Protein 3PF6 (pdb70)

Organism: NCBI:txid655097

B-factor: mean 17.55, std 9.15, range [5.85, 51.16]

Nearest PDB structures (foldseek):
  3pf6-assembly1_D  TM=1.020E+00  e=3.284E-07  Pseudomonas phage LUZ7
  3pf6-assembly2_B  TM=9.867E-01  e=2.188E-06  Pseudomonas phage LUZ7
  3pf6-assembly2_B  TM=1.019E+00  e=8.647E-08  Pseudomonas phage LUZ7
  3pf6-assembly1_D  TM=9.612E-01  e=2.239E-07  Pseudomonas phage LUZ7
  5xxu-assembly1_J  TM=3.713E-01  e=6.133E+00  Toxoplasma gondii

InterPro domains:
  IPR049263 Domain of unknown function DUF6833 [PF20749] (1-57)

Solvent-accessible surface area: 11783 Å² total

Secondary structure (DSSP, 8-state):
--------SS--TTS---SSHHHHHHHHHHHS-SS-TTT-----HHHHHHH-----/-----PPPSS--TTS---SSHHHHHHHHHHHS-SS-TTT-----HHHHHHH----/-------SS--TTS---SSHHHHHHHHHHH---S-TTT-----HHHHHHH---/---PPPSS--TTS---SSHHHHHHHHHHH---S-TTT-----HHHHHHH---

CATH classification: 6.10.250.2290

Structure (mmCIF, N/CA/C/O backbone):
data_3PF6
#
_entry.id   3PF6
#
_cell.length_a   31.886
_cell.length_b   40.822
_cell.length_c   46.268
_cell.angle_alpha   70.140
_cell.angle_beta   84.610
_cell.angle_gamma   83.860
#
_symmetry.space_group_name_H-M   'P 1'
#
loop_
_entity.id
_entity.type
_entity.pdbx_description
1 polymer 'hypothetical protein PP-LUZ7_gp033'
2 non-polymer 'CHLORIDE ION'
3 water water
#
loop_
_atom_site.group_PDB
_atom_site.id
_atom_site.type_symbol
_atom_site.label_atom_id
_atom_site.label_alt_id
_atom_site.label_comp_id
_atom_site.label_asym_id
_atom_site.label_entity_id
_atom_site.label_seq_id
_atom_site.pdbx_PDB_ins_code
_atom_site.Cartn_x
_atom_site.Cartn_y
_atom_site.Cartn_z
_atom_site.occupancy
_atom_site.B_iso_or_equiv
_atom_site.auth_seq_id
_atom_site.auth_comp_id
_atom_site.auth_asym_id
_atom_site.auth_atom_id
_atom_site.pdbx_PDB_model_num
ATOM 1 N N . GLY A 1 1 ? 0.082 44.813 15.451 1.00 18.17 0 GLY A N 1
ATOM 2 C CA . GLY A 1 1 ? 0.106 44.075 16.737 1.00 16.21 0 GLY A CA 1
ATOM 3 C C . GLY A 1 1 ? -0.804 42.875 16.686 1.00 15.35 0 GLY A C 1
ATOM 4 O O . GLY A 1 1 ? -1.822 42.902 16.003 1.00 15.79 0 GLY A O 1
ATOM 13 N N . SER A 1 3 ? -3.152 40.870 18.913 1.00 12.49 2 SER A N 1
ATOM 14 C CA . SER A 1 3 ? -3.799 41.148 20.201 1.00 12.52 2 SER A CA 1
ATOM 15 C C . SER A 1 3 ? -4.071 39.912 21.039 1.00 12.48 2 SER A C 1
ATOM 16 O O . SER A 1 3 ? -4.486 40.030 22.197 1.00 13.69 2 SER A O 1
ATOM 19 N N . GLN A 1 4 ? -3.871 38.722 20.478 1.00 10.47 3 GLN A N 1
ATOM 20 C CA . GLN A 1 4 ? -3.963 37.516 21.258 1.00 10.14 3 GLN A CA 1
ATOM 21 C C . GLN A 1 4 ? -2.815 37.400 22.257 1.00 10.77 3 GLN A C 1
ATOM 22 O O . GLN A 1 4 ? -2.875 36.508 23.113 1.00 12.05 3 GLN A O 1
ATOM 28 N N . PHE A 1 5 ? -1.762 38.236 22.101 1.00 11.09 4 PHE A N 1
ATOM 29 C CA . PHE A 1 5 ? -0.612 38.260 23.020 1.00 10.80 4 PHE A CA 1
ATOM 30 C C . PHE A 1 5 ? -0.724 39.512 23.855 1.00 11.53 4 PHE A C 1
ATOM 31 O O . PHE A 1 5 ? -0.763 40.626 23.338 1.00 13.27 4 PHE A O 1
ATOM 39 N N . GLN A 1 6 ? -0.809 39.300 25.153 1.00 12.02 5 GLN A N 1
ATOM 40 C CA . GLN A 1 6 ? -0.812 40.398 26.096 1.00 13.68 5 GLN A CA 1
ATOM 41 C C . GLN A 1 6 ? 0.444 40.315 26.936 1.00 12.34 5 GLN A C 1
ATOM 42 O O . GLN A 1 6 ? 1.171 39.316 26.904 1.00 14.19 5 GLN A O 1
ATOM 48 N N . GLU A 1 7 ? 0.772 41.397 27.636 1.00 12.62 6 GLU A N 1
ATOM 49 C CA . GLU A 1 7 ? 1.937 41.350 28.499 1.00 12.52 6 GLU A CA 1
ATOM 50 C C . GLU A 1 7 ? 1.732 40.251 29.563 1.00 12.57 6 GLU A C 1
ATOM 51 O O . GLU A 1 7 ? 0.656 40.143 30.209 1.00 14.79 6 GLU A O 1
ATOM 57 N N . VAL A 1 8 ? 2.767 39.441 29.729 1.00 12.52 7 VAL A N 1
ATOM 58 C CA . VAL A 1 8 ? 2.780 38.380 30.702 1.00 13.11 7 VAL A CA 1
ATOM 59 C C . VAL A 1 8 ? 3.731 38.822 31.813 1.00 12.60 7 VAL A C 1
ATOM 60 O O . VAL A 1 8 ? 4.915 39.037 31.573 1.00 13.72 7 VAL A O 1
ATOM 64 N N A ARG A 1 9 ? 3.209 38.936 33.025 0.70 12.79 8 ARG A N 1
ATOM 65 N N B ARG A 1 9 ? 3.190 38.973 33.023 0.30 12.94 8 ARG A N 1
ATOM 66 C CA A ARG A 1 9 ? 4.019 39.321 34.171 0.70 13.09 8 ARG A CA 1
ATOM 67 C CA B ARG A 1 9 ? 3.981 39.317 34.206 0.30 13.00 8 ARG A CA 1
ATOM 68 C C A ARG A 1 9 ? 4.889 38.152 34.614 0.70 13.05 8 ARG A C 1
ATOM 69 C C B ARG A 1 9 ? 4.890 38.154 34.593 0.30 12.96 8 ARG A C 1
ATOM 70 O O A ARG A 1 9 ? 4.564 36.975 34.359 0.70 11.12 8 ARG A O 1
ATOM 71 O O B ARG A 1 9 ? 4.579 36.993 34.300 0.30 11.85 8 ARG A O 1
ATOM 86 N N . PRO A 1 10 ? 6.007 38.447 35.273 1.00 13.02 9 PRO A N 1
ATOM 87 C CA . PRO A 1 10 ? 6.956 37.427 35.676 1.00 13.28 9 PRO A CA 1
ATOM 88 C C . PRO A 1 10 ? 6.508 36.630 36.937 1.00 13.48 9 PRO A C 1
ATOM 89 O O . PRO A 1 10 ? 7.204 36.599 37.966 1.00 15.00 9 PRO A O 1
ATOM 93 N N . VAL A 1 11 ? 5.342 36.009 36.803 1.00 11.96 10 VAL A N 1
ATOM 94 C CA . VAL A 1 11 ? 4.722 35.158 37.783 1.00 13.37 10 VAL A CA 1
ATOM 95 C C . VAL A 1 11 ? 4.176 33.931 37.064 1.00 11.21 10 VAL A C 1
ATOM 96 O O . VAL A 1 11 ? 3.976 33.928 35.856 1.00 11.06 10 VAL A O 1
ATOM 100 N N . ALA A 1 12 ? 3.945 32.883 37.839 1.00 11.94 11 ALA A N 1
ATOM 101 C CA . ALA A 1 12 ? 3.364 31.663 37.300 1.00 11.41 11 ALA A CA 1
ATOM 102 C C . ALA A 1 12 ? 2.023 31.912 36.621 1.00 11.80 11 ALA A C 1
ATOM 103 O O . ALA A 1 12 ? 1.182 32.698 37.116 1.00 13.51 11 ALA A O 1
ATOM 105 N N . GLN A 1 13 ? 1.830 31.220 35.505 1.00 10.58 12 GLN A N 1
ATOM 106 C CA . GLN A 1 13 ? 0.653 31.363 34.670 1.00 10.90 12 GLN A CA 1
ATOM 107 C C . GLN A 1 13 ? -0.140 30.081 34.721 1.00 10.62 12 GLN A C 1
ATOM 108 O O . GLN A 1 13 ? 0.336 29.041 34.307 1.00 11.76 12 GLN A O 1
ATOM 114 N N . ALA A 1 14 ? -1.374 30.164 35.204 1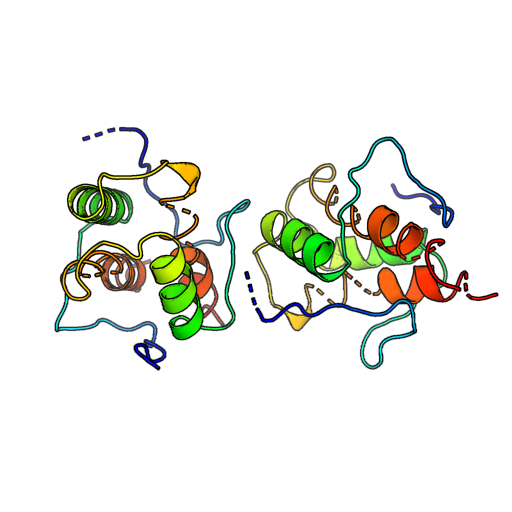.00 12.11 13 ALA A N 1
ATOM 115 C CA . ALA A 1 14 ? -2.216 28.991 35.267 1.00 13.05 13 ALA A CA 1
ATOM 116 C C . ALA A 1 14 ? -2.561 28.447 33.894 1.00 12.82 13 ALA A C 1
ATOM 117 O O . ALA A 1 14 ? -2.666 29.188 32.906 1.00 13.67 13 ALA A O 1
ATOM 119 N N . LEU A 1 15 ? -2.803 27.141 33.862 1.00 12.19 14 LEU A N 1
ATOM 120 C CA . LEU A 1 15 ? -3.225 26.384 32.686 1.00 12.74 14 LEU A CA 1
ATOM 121 C C . LEU A 1 15 ? -2.111 26.089 31.680 1.00 11.77 14 LEU A C 1
ATOM 122 O O . LEU A 1 15 ? -2.366 25.559 30.594 1.00 13.23 14 LEU A O 1
ATOM 127 N N . TYR A 1 16 ? -0.873 26.378 32.079 1.00 10.17 15 TYR A N 1
ATOM 128 C CA . TYR A 1 16 ? 0.303 26.088 31.284 1.00 9.20 15 TYR A CA 1
ATOM 129 C C . TYR A 1 16 ? 1.278 25.289 32.143 1.00 8.69 15 TYR A C 1
ATOM 130 O O . TYR A 1 16 ? 1.328 25.479 33.353 1.00 9.25 15 TYR A O 1
ATOM 139 N N . PRO A 1 17 ? 2.082 24.440 31.498 1.00 8.86 16 PRO A N 1
ATOM 140 C CA . PRO A 1 17 ? 2.982 23.568 32.255 1.00 9.45 16 PRO A CA 1
ATOM 141 C C . PRO A 1 17 ? 4.128 24.275 32.892 1.00 9.04 16 PRO A C 1
ATOM 142 O O . PRO A 1 17 ? 4.432 25.414 32.579 1.00 8.98 16 PRO A O 1
ATOM 146 N N A THR A 1 18 ? 4.758 23.574 33.826 0.60 9.27 17 THR A N 1
ATOM 147 N N B THR A 1 18 ? 4.753 23.586 33.830 0.40 8.63 17 THR A N 1
ATOM 148 C CA A THR A 1 18 ? 5.985 24.006 34.508 0.60 10.24 17 THR A CA 1
ATOM 149 C CA B THR A 1 18 ? 6.005 24.023 34.410 0.40 8.46 17 THR A CA 1
ATOM 150 C C A THR A 1 18 ? 6.912 22.779 34.526 0.60 9.66 17 THR A C 1
ATOM 151 C C B THR A 1 18 ? 6.894 22.784 34.462 0.40 8.92 17 THR A C 1
ATOM 152 O O A THR A 1 18 ? 6.481 21.691 34.859 0.60 10.11 17 THR A O 1
ATOM 153 O O B THR A 1 18 ? 6.429 21.697 34.769 0.40 9.19 17 THR A O 1
ATOM 160 N N . HIS A 1 19 ? 8.162 22.959 34.120 1.00 8.94 18 HIS A N 1
ATOM 161 C CA . HIS A 1 19 ? 9.087 21.842 33.927 1.00 10.06 18 HIS A CA 1
ATOM 162 C C . HIS A 1 19 ? 10.195 21.852 34.953 1.00 11.28 18 HIS A C 1
ATOM 163 O O . HIS A 1 19 ? 10.396 22.854 35.634 1.00 11.56 18 HIS A O 1
ATOM 170 N N . PRO A 1 20 ? 10.915 20.739 35.069 1.00 11.99 19 PRO A N 1
ATOM 171 C CA . PRO A 1 20 ? 11.955 20.639 36.067 1.00 12.57 19 PRO A CA 1
ATOM 172 C C . PRO A 1 20 ? 13.147 21.585 35.814 1.00 13.05 19 PRO A C 1
ATOM 173 O O . PRO A 1 20 ? 13.873 21.951 36.750 1.00 14.13 19 PRO A O 1
ATOM 177 N N . SER A 1 21 ? 13.349 21.956 34.565 1.00 11.96 20 SER A N 1
ATOM 178 C CA . SER A 1 21 ? 14.513 22.768 34.179 1.00 12.83 20 SER A CA 1
ATOM 179 C C . SER A 1 21 ? 14.238 23.454 32.889 1.00 11.94 20 SER A C 1
ATOM 180 O O . SER A 1 21 ? 13.365 23.046 32.113 1.00 10.87 20 SER A O 1
ATOM 183 N N . THR A 1 22 ? 15.035 24.482 32.605 1.00 12.95 21 THR A N 1
ATOM 184 C CA . THR A 1 22 ? 14.895 25.138 31.319 1.00 12.01 21 THR A CA 1
ATOM 185 C C . THR A 1 22 ? 15.278 24.171 30.191 1.00 11.84 21 THR A C 1
ATOM 186 O O . THR A 1 22 ? 14.729 24.242 29.085 1.00 11.82 21 THR A O 1
ATOM 190 N N . LYS A 1 23 ? 16.191 23.249 30.467 1.00 13.36 22 LYS A N 1
ATOM 191 C CA . LYS A 1 23 ? 16.464 22.175 29.521 1.00 13.22 22 LYS A CA 1
ATOM 192 C C . LYS A 1 23 ? 15.222 21.413 29.101 1.00 12.25 22 LYS A C 1
ATOM 193 O O . LYS A 1 23 ? 14.928 21.247 27.910 1.00 12.70 22 LYS A O 1
ATOM 199 N N . ASP A 1 24 ? 14.482 20.936 30.097 1.00 12.46 23 ASP A N 1
ATOM 200 C CA . ASP A 1 24 ? 13.247 20.184 29.884 1.00 12.56 23 ASP A CA 1
ATOM 201 C C . ASP A 1 24 ? 12.202 21.025 29.152 1.00 10.00 23 ASP A C 1
ATOM 202 O O . ASP A 1 24 ? 11.470 20.526 28.300 1.00 11.17 23 ASP A O 1
ATOM 207 N N . ALA A 1 25 ? 12.108 22.315 29.516 1.00 9.74 24 ALA A N 1
ATOM 208 C CA . ALA A 1 25 ? 11.129 23.212 28.892 1.00 9.27 24 ALA A CA 1
ATOM 209 C C . ALA A 1 25 ? 11.432 23.372 27.403 1.00 9.19 24 ALA A C 1
ATOM 210 O O . ALA A 1 25 ? 10.534 23.444 26.562 1.00 10.97 24 ALA A O 1
ATOM 212 N N . LEU A 1 26 ? 12.723 23.435 27.058 1.00 9.12 25 LEU A N 1
ATOM 213 C CA . LEU A 1 26 ? 13.109 23.490 25.656 1.00 8.97 25 LEU A CA 1
ATOM 214 C C . LEU A 1 26 ? 12.780 22.198 24.920 1.00 10.09 25 LEU A C 1
ATOM 215 O O . LEU A 1 26 ? 12.200 22.223 23.834 1.00 10.78 25 LEU A O 1
ATOM 220 N N . GLU A 1 27 ? 13.095 21.073 25.543 1.00 10.95 26 GLU A N 1
ATOM 221 C CA . GLU A 1 27 ? 12.729 19.757 24.985 1.00 12.37 26 GLU A CA 1
ATOM 222 C C . GLU A 1 27 ? 11.225 19.661 24.671 1.00 12.42 26 GLU A C 1
ATOM 223 O O . GLU A 1 27 ? 10.814 19.221 23.600 1.00 13.30 26 GLU A O 1
ATOM 229 N N . GLU A 1 28 ? 10.399 20.086 25.613 1.00 11.29 27 GLU A N 1
ATOM 230 C CA . GLU A 1 28 ? 8.955 19.980 25.456 1.00 12.55 27 GLU A CA 1
ATOM 231 C C . GLU A 1 28 ? 8.429 20.972 24.435 1.00 12.10 27 GLU A C 1
ATOM 232 O O . GLU A 1 28 ? 7.541 20.653 23.660 1.00 12.56 27 GLU A O 1
ATOM 238 N N . ALA A 1 29 ? 8.978 22.174 24.398 1.00 10.65 28 ALA A N 1
ATOM 239 C CA . ALA A 1 29 ? 8.618 23.109 23.365 1.00 10.70 28 ALA A CA 1
ATOM 240 C C . ALA A 1 29 ? 8.995 22.578 21.979 1.00 11.28 28 ALA A C 1
ATOM 241 O O . ALA A 1 29 ? 8.238 22.771 21.011 1.00 11.92 28 ALA A O 1
ATOM 243 N N . ARG A 1 30 ? 10.121 21.887 21.875 1.00 12.01 29 ARG A N 1
ATOM 244 C CA . ARG A 1 30 ? 10.560 21.355 20.579 1.00 13.76 29 ARG A CA 1
ATOM 245 C C . ARG A 1 30 ? 9.640 20.242 20.083 1.00 15.58 29 ARG A C 1
ATOM 246 O O . ARG A 1 30 ? 9.468 20.061 18.874 1.00 17.06 29 ARG A O 1
ATOM 254 N N . LEU A 1 31 ? 9.043 19.479 21.002 1.00 15.51 30 LEU A N 1
ATOM 255 C CA . LEU A 1 31 ? 8.041 18.493 20.634 1.00 16.26 30 LEU A CA 1
ATOM 256 C C . LEU A 1 31 ? 6.775 19.118 20.053 1.00 15.89 30 LEU A C 1
ATOM 257 O O . LEU A 1 31 ? 6.118 18.534 19.158 1.00 16.85 30 LEU A O 1
ATOM 262 N N . LEU A 1 32 ? 6.433 20.295 20.544 1.00 14.48 31 LEU A N 1
ATOM 263 C CA . LEU A 1 32 ? 5.260 21.005 20.068 1.00 15.00 31 LEU A CA 1
ATOM 264 C C . LEU A 1 32 ? 5.560 21.724 18.742 1.00 15.55 31 LEU A C 1
ATOM 265 O O . LEU A 1 32 ? 4.639 21.882 17.934 1.00 17.23 31 LEU A O 1
ATOM 270 N N . PHE A 1 33 ? 6.828 22.120 18.538 1.00 15.62 32 PHE A N 1
ATOM 271 C CA . PHE A 1 33 ? 7.296 22.842 17.331 1.00 17.14 32 PHE A CA 1
ATOM 272 C C . PHE A 1 33 ? 8.531 22.158 16.735 1.00 18.37 32 PHE A C 1
ATOM 273 O O . PHE A 1 33 ? 9.664 22.658 16.779 1.00 18.55 32 PHE A O 1
ATOM 281 N N . PRO A 1 34 ? 8.305 20.955 16.182 1.00 19.71 33 PRO A N 1
ATOM 282 C CA . PRO A 1 34 ? 9.418 20.114 15.754 1.00 21.38 33 PRO A CA 1
ATOM 283 C C . PRO A 1 34 ? 9.952 20.467 14.378 1.00 23.13 33 PRO A C 1
ATOM 284 O O . PRO A 1 34 ? 11.085 20.110 14.056 1.00 24.95 33 PRO A O 1
ATOM 288 N N . GLY A 1 35 ? 9.122 21.116 13.572 1.00 23.84 34 GLY A N 1
ATOM 289 C CA . GLY A 1 35 ? 9.474 21.424 12.197 1.00 25.92 34 GLY A CA 1
ATOM 290 C C . GLY A 1 35 ? 10.152 22.777 12.239 1.00 25.80 34 GLY A C 1
ATOM 291 O O . GLY A 1 35 ? 10.181 23.435 13.269 1.00 27.02 34 GLY A O 1
ATOM 292 N N . GLY A 1 36 ? 10.690 23.229 11.129 1.00 27.52 35 GLY A N 1
ATOM 293 C CA . GLY A 1 36 ? 11.397 24.498 11.222 1.00 25.87 35 GLY A CA 1
ATOM 294 C C . GLY A 1 36 ? 12.681 24.289 12.030 1.00 24.28 35 GLY A C 1
ATOM 295 O O . GLY A 1 36 ? 12.884 23.268 12.734 1.00 24.39 35 GLY A O 1
ATOM 296 N N . THR A 1 37 ? 13.554 25.277 11.932 1.00 20.34 36 THR A N 1
ATOM 297 C CA . THR A 1 37 ? 14.944 25.040 12.183 1.00 18.21 36 THR A CA 1
ATOM 298 C C . THR A 1 37 ? 15.305 25.211 13.641 1.00 17.01 36 THR A C 1
ATOM 299 O O . THR A 1 37 ? 14.630 25.912 14.390 1.00 15.93 36 THR A O 1
ATOM 303 N N . HIS A 1 38 ? 16.400 24.573 14.037 1.00 16.84 37 HIS A N 1
ATOM 304 C CA . HIS A 1 38 ? 16.939 24.743 15.377 1.00 16.47 37 HIS A CA 1
ATOM 305 C C . HIS A 1 38 ? 17.277 26.215 15.636 1.00 15.45 37 HIS A C 1
ATOM 306 O O . HIS A 1 38 ? 17.023 26.733 16.731 1.00 14.18 37 HIS A O 1
ATOM 313 N N . HIS A 1 39 ? 17.858 26.884 14.635 1.00 15.17 38 HIS A N 1
ATOM 314 C CA . HIS A 1 39 ? 18.169 28.298 14.756 1.00 14.88 38 HIS A CA 1
ATOM 315 C C . HIS A 1 39 ? 16.930 29.141 15.096 1.00 13.25 38 HIS A C 1
ATOM 316 O O . HIS A 1 39 ? 16.958 29.987 16.045 1.00 13.22 38 HIS A O 1
ATOM 323 N N . ASP A 1 40 ? 15.874 28.969 14.307 1.00 13.46 39 ASP A N 1
ATOM 324 C CA . ASP A 1 40 ? 14.668 29.767 14.525 1.00 12.47 39 ASP A CA 1
ATOM 325 C C . ASP A 1 40 ? 14.065 29.426 15.886 1.00 10.96 39 ASP A C 1
ATOM 326 O O . ASP A 1 40 ? 13.548 30.291 16.574 1.00 10.13 39 ASP A O 1
ATOM 331 N N . PHE A 1 41 ? 14.101 28.140 16.257 1.00 11.65 40 PHE A N 1
ATOM 332 C CA . PHE A 1 41 ? 13.565 27.694 17.540 1.00 10.50 40 PHE A CA 1
ATOM 333 C C . PHE A 1 41 ? 14.286 28.401 18.690 1.00 10.92 40 PHE A C 1
ATOM 334 O O . PHE A 1 41 ? 13.657 28.952 19.594 1.00 10.58 40 PHE A O 1
ATOM 350 N N . ARG A 1 43 ? 16.039 31.125 18.529 1.00 9.55 42 ARG A N 1
ATOM 351 C CA . ARG A 1 43 ? 15.834 32.566 18.460 1.00 9.54 42 ARG A CA 1
ATOM 352 C C . ARG A 1 43 ? 14.519 32.942 19.158 1.00 8.83 42 ARG A C 1
ATOM 353 O O . ARG A 1 43 ? 14.469 33.916 19.914 1.00 9.07 42 ARG A O 1
ATOM 361 N N . ALA A 1 44 ? 13.490 32.125 18.925 1.00 8.91 43 ALA A N 1
ATOM 362 C CA . ALA A 1 44 ? 12.166 32.352 19.505 1.00 8.07 43 ALA A CA 1
ATOM 363 C C . ALA A 1 44 ? 12.204 32.145 21.019 1.00 8.94 43 ALA A C 1
ATOM 364 O O . ALA A 1 44 ? 11.788 33.010 21.806 1.00 8.64 43 ALA A O 1
ATOM 366 N N . LEU A 1 45 ? 12.726 31.006 21.431 1.00 8.89 44 LEU A N 1
ATOM 367 C CA . LEU A 1 45 ? 12.735 30.672 22.858 1.00 8.72 44 LEU A CA 1
ATOM 368 C C . LEU A 1 45 ? 13.728 31.488 23.684 1.00 8.83 44 LEU A C 1
ATOM 369 O O . LEU A 1 45 ? 13.391 31.953 24.773 1.00 8.44 44 LEU A O 1
ATOM 382 N N . GLY A 1 47 ? 14.983 34.451 22.795 1.00 8.13 46 GLY A N 1
ATOM 383 C CA . GLY A 1 47 ? 14.475 35.789 22.798 1.00 9.03 46 GLY A CA 1
ATOM 384 C C . GLY A 1 47 ? 13.489 35.978 23.955 1.00 8.24 46 GLY A C 1
ATOM 385 O O . GLY A 1 47 ? 13.513 37.004 24.635 1.00 9.03 46 GLY A O 1
ATOM 386 N N . TYR A 1 48 ? 12.651 34.974 24.203 1.00 7.70 47 TYR A N 1
ATOM 387 C CA . TYR A 1 48 ? 11.708 35.047 25.322 1.00 7.14 47 TYR A CA 1
ATOM 388 C C . TYR A 1 48 ? 12.482 34.999 26.646 1.00 6.53 47 TYR A C 1
ATOM 389 O O . TYR A 1 48 ? 12.249 35.818 27.533 1.00 6.65 47 TYR A O 1
ATOM 398 N N . HIS A 1 49 ? 13.402 34.062 26.763 1.00 6.76 48 HIS A N 1
ATOM 399 C CA . HIS A 1 49 ? 14.269 33.952 27.941 1.00 7.26 48 HIS A CA 1
ATOM 400 C C . HIS A 1 49 ? 14.897 35.286 28.311 1.00 7.36 48 HIS A C 1
ATOM 401 O O . HIS A 1 49 ? 14.790 35.763 29.450 1.00 8.12 48 HIS A O 1
ATOM 408 N N . ASN A 1 50 ? 15.623 35.869 27.356 1.00 6.70 49 ASN A N 1
ATOM 409 C CA . ASN A 1 50 ? 16.320 37.111 27.593 1.00 7.14 49 ASN A CA 1
ATOM 410 C C . ASN A 1 50 ? 15.363 38.211 28.051 1.00 7.59 49 ASN A C 1
ATOM 411 O O . ASN A 1 50 ? 15.701 39.005 28.902 1.00 8.91 49 ASN A O 1
ATOM 416 N N . THR A 1 51 ? 14.213 38.296 27.391 1.00 7.94 50 THR A N 1
ATOM 417 C CA . THR A 1 51 ? 13.220 39.319 27.697 1.00 8.52 50 THR A CA 1
ATOM 418 C C . THR A 1 51 ? 12.702 39.164 29.124 1.00 8.77 50 THR A C 1
ATOM 419 O O . THR A 1 51 ? 12.611 40.134 29.868 1.00 9.36 50 THR A O 1
ATOM 423 N N . LEU A 1 52 ? 12.366 37.943 29.500 1.00 9.10 51 LEU A N 1
ATOM 424 C CA . LEU A 1 52 ? 11.828 37.655 30.832 1.00 9.73 51 LEU A CA 1
ATOM 425 C C . LEU A 1 52 ? 12.889 37.916 31.895 1.00 9.78 51 LEU A C 1
ATOM 426 O O . LEU A 1 52 ? 12.599 38.462 32.954 1.00 10.94 51 LEU A O 1
ATOM 431 N N . VAL A 1 53 ? 14.154 37.560 31.618 1.00 9.16 52 VAL A N 1
ATOM 432 C CA . VAL A 1 53 ? 15.203 37.830 32.597 1.00 10.09 52 VAL A CA 1
ATOM 433 C C . VAL A 1 53 ? 15.305 39.339 32.815 1.00 11.41 52 VAL A C 1
ATOM 434 O O . VAL A 1 53 ? 15.449 39.771 33.944 1.00 11.98 52 VAL A O 1
ATOM 438 N N . LYS A 1 54 ? 15.245 40.122 31.742 1.00 11.50 53 LYS A N 1
ATOM 439 C CA . LYS A 1 54 ? 15.361 41.587 31.844 1.00 15.04 53 LYS A CA 1
ATOM 440 C C . LYS A 1 54 ? 14.176 42.153 32.622 1.00 14.38 53 LYS A C 1
ATOM 441 O O . LYS A 1 54 ? 14.356 42.980 33.497 1.00 15.69 53 LYS A O 1
ATOM 447 N N . VAL A 1 55 ? 12.964 41.704 32.301 1.00 13.99 54 VAL A N 1
ATOM 448 C CA . VAL A 1 55 ? 11.760 42.146 33.029 1.00 15.30 54 VAL A CA 1
ATOM 449 C C . VAL A 1 55 ? 11.869 41.854 34.523 1.00 17.41 54 VAL A C 1
ATOM 450 O O . VAL A 1 55 ? 11.575 42.713 35.3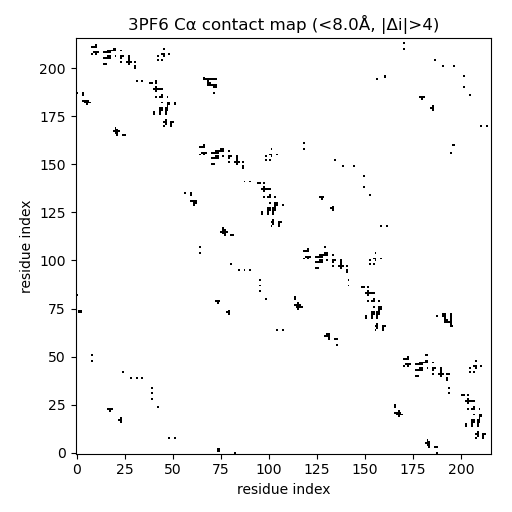65 1.00 17.87 54 VAL A O 1
ATOM 470 N N . GLU A 1 57 ? 14.603 41.303 36.331 1.00 20.90 56 GLU A N 1
ATOM 471 C CA . GLU A 1 57 ? 15.711 42.067 36.910 1.00 23.24 56 GLU A CA 1
ATOM 472 C C . GLU A 1 57 ? 15.358 43.523 37.135 1.00 24.32 56 GLU A C 1
ATOM 473 O O . GLU A 1 57 ? 15.812 44.113 38.125 1.00 26.01 56 GLU A O 1
ATOM 479 N N . GLU A 1 58 ? 14.572 44.101 36.231 1.00 23.66 57 GLU A N 1
ATOM 480 C CA . GLU A 1 58 ? 14.262 45.536 36.268 1.00 25.66 57 GLU A CA 1
ATOM 481 C C . GLU A 1 58 ? 13.211 45.862 37.332 1.00 27.21 57 GLU A C 1
ATOM 482 O O . GLU A 1 58 ? 13.176 46.986 37.842 1.00 29.18 57 GLU A O 1
ATOM 484 N N . GLN A 1 59 ? 12.421 44.882 37.738 1.00 27.04 58 GLN A N 1
ATOM 485 C CA . GLN A 1 59 ? 11.413 45.097 38.781 1.00 29.77 58 GLN A CA 1
ATOM 486 C C . GLN A 1 59 ? 12.007 45.418 40.123 1.00 31.48 58 GLN A C 1
ATOM 487 O O . GLN A 1 59 ? 13.178 45.167 40.349 1.00 31.34 58 GLN A O 1
ATOM 493 N N . CYS A 1 60 ? 11.165 45.907 41.037 1.00 34.25 59 CYS A N 1
ATOM 494 C CA . CYS A 1 60 ? 11.507 45.928 42.468 1.00 36.65 59 CYS A CA 1
ATOM 495 C C . CYS A 1 60 ? 10.337 45.492 43.389 1.00 36.48 59 CYS A C 1
ATOM 496 O O . CYS A 1 60 ? 9.169 45.402 42.984 1.00 33.25 59 CYS A O 1
ATOM 499 N N . GLY B 1 1 ? 4.570 42.240 -15.049 1.00 19.36 0 GLY B N 1
ATOM 500 C CA . GLY B 1 1 ? 4.684 41.347 -13.851 1.00 17.15 0 GLY B CA 1
ATOM 501 C C . GLY B 1 1 ? 5.598 42.031 -12.842 1.00 15.72 0 GLY B C 1
ATOM 502 O O . GLY B 1 1 ? 6.596 42.642 -13.238 1.00 17.02 0 GLY B O 1
ATOM 511 N N . SER B 1 3 ? 8.068 41.211 -10.001 1.00 11.42 2 SER B N 1
ATOM 512 C CA . SER B 1 3 ? 8.760 39.965 -9.615 1.00 12.33 2 SER B CA 1
ATOM 513 C C . SER B 1 3 ? 9.036 39.843 -8.137 1.00 12.08 2 SER B C 1
ATOM 514 O O . SER B 1 3 ? 9.425 38.765 -7.664 1.00 13.25 2 SER B O 1
ATOM 517 N N . GLN B 1 4 ? 8.815 40.907 -7.376 1.00 10.68 3 GLN B N 1
ATOM 518 C CA . GLN B 1 4 ? 8.909 40.809 -5.930 1.00 10.40 3 GLN B CA 1
ATOM 519 C C . GLN B 1 4 ? 7.742 40.008 -5.319 1.00 10.98 3 GLN B C 1
ATOM 520 O O . GLN B 1 4 ? 7.815 39.638 -4.138 1.00 13.04 3 GLN B O 1
ATOM 526 N N . PHE B 1 5 ? 6.694 39.743 -6.112 1.00 11.04 4 PHE B N 1
ATOM 527 C CA . PHE B 1 5 ? 5.583 38.894 -5.671 1.00 11.09 4 PHE B CA 1
ATOM 528 C C . PHE B 1 5 ? 5.708 37.521 -6.308 1.00 12.93 4 PHE B C 1
ATOM 529 O O . PHE B 1 5 ? 5.741 37.380 -7.527 1.00 14.93 4 PHE B O 1
ATOM 537 N N . GLN B 1 6 ? 5.833 36.538 -5.448 1.00 12.32 5 GLN B N 1
ATOM 538 C CA . GLN B 1 6 ? 5.816 35.155 -5.860 1.00 15.01 5 GLN B CA 1
ATOM 539 C C . GLN B 1 6 ? 4.486 34.542 -5.481 1.00 13.44 5 GLN B C 1
ATOM 540 O O . GLN B 1 6 ? 3.719 35.079 -4.685 1.00 12.98 5 GLN B O 1
ATOM 546 N N . GLU B 1 7 ? 4.198 33.392 -6.084 1.00 13.53 6 GLU B N 1
ATOM 547 C CA . GLU B 1 7 ? 3.046 32.630 -5.662 1.00 13.31 6 GLU B CA 1
ATOM 548 C C . GLU B 1 7 ? 3.220 32.225 -4.198 1.00 13.27 6 GLU B C 1
ATOM 549 O O . GLU B 1 7 ? 4.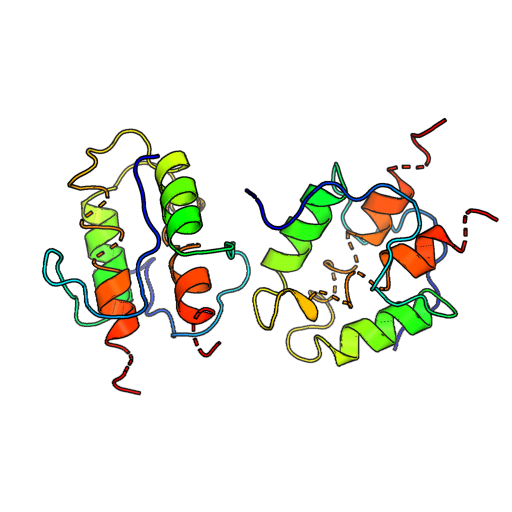273 31.720 -3.800 1.00 13.78 6 GLU B O 1
ATOM 555 N N . VAL B 1 8 ? 2.205 32.480 -3.390 1.00 13.16 7 VAL B N 1
ATOM 556 C CA . VAL B 1 8 ? 2.245 32.159 -1.977 1.00 14.07 7 VAL B CA 1
ATOM 557 C C . VAL B 1 8 ? 1.405 30.900 -1.791 1.00 14.39 7 VAL B C 1
ATOM 558 O O . VAL B 1 8 ? 0.225 30.866 -2.148 1.00 15.42 7 VAL B O 1
ATOM 562 N N . ARG B 1 9 ? 2.039 29.866 -1.260 1.00 14.62 8 ARG B N 1
ATOM 563 C CA . ARG B 1 9 ? 1.361 28.617 -0.955 1.00 15.83 8 ARG B CA 1
ATOM 564 C C . ARG B 1 9 ? 0.354 28.841 0.154 1.00 14.87 8 ARG B C 1
ATOM 565 O O . ARG B 1 9 ? 0.590 29.672 1.039 1.00 13.01 8 ARG B O 1
ATOM 573 N N . PRO B 1 10 ? -0.739 28.072 0.170 1.00 15.34 9 PRO B N 1
ATOM 574 C CA . PRO B 1 10 ? -1.769 28.160 1.219 1.00 14.89 9 PRO B CA 1
ATOM 575 C C . PRO B 1 10 ? -1.372 27.471 2.543 1.00 15.18 9 PRO B C 1
ATOM 576 O O . PRO B 1 10 ? -2.070 26.572 3.041 1.00 16.77 9 PRO B O 1
ATOM 580 N N . VAL B 1 11 ? -0.234 27.907 3.073 1.00 13.50 10 VAL B N 1
ATOM 581 C CA . VAL B 1 11 ? 0.333 27.465 4.327 1.00 14.51 10 VAL B CA 1
ATOM 582 C C . VAL B 1 11 ? 0.806 28.729 5.063 1.00 12.32 10 VAL B C 1
ATOM 583 O O . VAL B 1 11 ? 0.960 29.801 4.454 1.00 11.40 10 VAL B O 1
ATOM 587 N N . ALA B 1 12 ? 1.044 28.582 6.366 1.00 12.75 11 ALA B N 1
ATOM 588 C CA . ALA B 1 12 ? 1.547 29.690 7.158 1.00 12.60 11 ALA B CA 1
ATOM 589 C C . ALA B 1 12 ? 2.889 30.179 6.606 1.00 12.47 11 ALA B C 1
ATOM 590 O O . ALA B 1 12 ? 3.767 29.380 6.304 1.00 14.36 11 ALA B O 1
ATOM 592 N N . GLN B 1 13 ? 3.056 31.498 6.595 1.00 12.00 12 GLN B N 1
ATOM 593 C CA . GLN B 1 13 ? 4.232 32.171 6.068 1.00 12.01 12 GLN B CA 1
ATOM 594 C C . GLN B 1 13 ? 4.985 32.805 7.228 1.00 11.45 12 GLN B C 1
ATOM 595 O O . GLN B 1 13 ? 4.488 33.732 7.877 1.00 11.20 12 GLN B O 1
ATOM 601 N N . ALA B 1 14 ? 6.201 32.308 7.466 1.00 12.34 13 ALA B N 1
ATOM 602 C CA . ALA B 1 14 ? 7.046 32.826 8.551 1.00 12.53 13 ALA B CA 1
ATOM 603 C C . ALA B 1 14 ? 7.412 34.269 8.293 1.00 12.88 13 ALA B C 1
ATOM 604 O O . ALA B 1 14 ? 7.487 34.728 7.137 1.00 12.95 13 ALA B O 1
ATOM 606 N N . LEU B 1 15 ? 7.662 34.979 9.387 1.00 12.35 14 LEU B N 1
ATOM 607 C CA . LEU B 1 15 ? 8.115 36.375 9.419 1.00 13.04 14 LEU B CA 1
ATOM 608 C C . LEU B 1 15 ? 6.988 37.377 9.171 1.00 11.86 14 LEU B C 1
ATOM 609 O O . LEU B 1 15 ? 7.246 38.590 9.076 1.00 13.21 14 LEU B O 1
ATOM 614 N N . TYR B 1 16 ? 5.753 36.879 9.129 1.00 10.06 15 TYR B N 1
ATOM 615 C CA . TYR B 1 16 ? 4.577 37.724 8.995 1.00 8.66 15 TYR B CA 1
ATOM 616 C C . TYR B 1 16 ? 3.584 37.357 10.092 1.00 9.14 15 TYR B C 1
ATOM 617 O O . TYR B 1 16 ? 3.540 36.198 10.554 1.00 9.08 15 TYR B O 1
ATOM 626 N N . PRO B 1 17 ? 2.774 38.331 10.503 1.00 8.85 16 PRO B N 1
ATOM 627 C CA . PRO B 1 17 ? 1.910 38.069 11.653 1.00 9.96 16 PRO B CA 1
ATOM 628 C C . PRO B 1 17 ? 0.755 37.160 11.365 1.00 9.46 16 PRO B C 1
ATOM 629 O O . PRO B 1 17 ? 0.450 36.843 10.198 1.00 8.29 16 PRO B O 1
ATOM 633 N N A THR B 1 18 ? 0.133 36.685 12.441 0.50 9.37 17 THR B N 1
ATOM 634 N N B THR B 1 18 ? 0.090 36.748 12.430 0.50 9.15 17 THR B N 1
ATOM 635 C CA A THR B 1 18 ?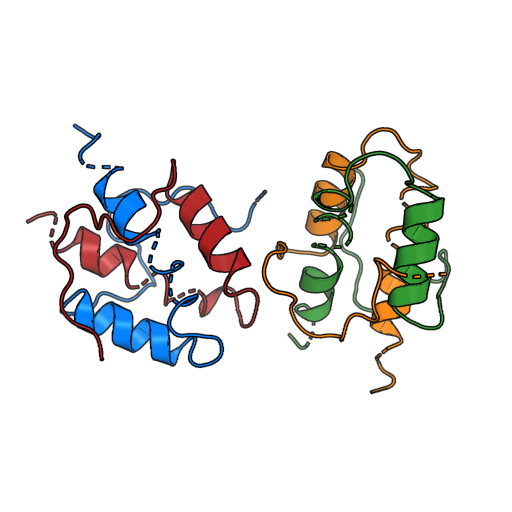 -1.102 35.901 12.391 0.50 9.92 17 THR B CA 1
ATOM 636 C CA B THR B 1 18 ? -1.127 35.969 12.329 0.50 9.49 17 THR B CA 1
ATOM 637 C C A THR B 1 18 ? -2.029 36.520 13.433 0.50 9.60 17 THR B C 1
ATOM 638 C C B THR B 1 18 ? -2.037 36.496 13.429 0.50 9.45 17 THR B C 1
ATOM 639 O O A THR B 1 18 ? -1.586 36.846 14.528 0.50 10.07 17 THR B O 1
ATOM 640 O O B THR B 1 18 ? -1.590 36.755 14.541 0.50 9.97 17 THR B O 1
ATOM 647 N N . HIS B 1 19 ? -3.301 36.708 13.092 1.00 9.33 18 HIS B N 1
ATOM 648 C CA . HIS B 1 19 ? -4.209 37.448 13.955 1.00 9.81 18 HIS B CA 1
ATOM 649 C C . HIS B 1 19 ? -5.330 36.562 14.478 1.00 10.72 18 HIS B C 1
ATOM 650 O O . HIS B 1 19 ? -5.564 35.486 13.954 1.00 11.15 18 HIS B O 1
ATOM 657 N N . PRO B 1 20 ? -6.071 37.043 15.482 1.00 11.23 19 PRO B N 1
ATOM 658 C CA . PRO B 1 20 ? -7.125 36.222 16.066 1.00 11.73 19 PRO B CA 1
ATOM 659 C C . PRO B 1 20 ? -8.283 35.897 15.117 1.00 12.16 19 PRO B C 1
ATOM 660 O O . PRO B 1 20 ? -8.960 34.867 15.253 1.00 13.67 19 PRO B O 1
ATOM 664 N N A SER B 1 21 ? -8.528 36.793 14.178 0.50 11.21 20 SER B N 1
ATOM 665 N N B SER B 1 21 ? -8.472 36.759 14.138 0.50 11.28 20 SER B N 1
ATOM 666 C CA A SER B 1 21 ? -9.623 36.632 13.234 0.50 11.73 20 SER B CA 1
ATOM 667 C CA B SER B 1 21 ? -9.620 36.676 13.272 0.50 11.92 20 SER B CA 1
ATOM 668 C C A SER B 1 21 ? -9.364 37.463 12.002 0.50 11.36 20 SER B C 1
ATOM 669 C C B SER B 1 21 ? -9.378 37.487 12.011 0.50 11.44 20 SER B C 1
ATOM 670 O O A SER B 1 21 ? -8.548 38.372 12.015 0.50 11.00 20 SER B O 1
ATOM 671 O O B SER B 1 21 ? -8.562 38.397 12.005 0.50 11.04 20 SER B O 1
ATOM 676 N N . THR B 1 22 ? -10.099 37.181 10.933 1.00 11.46 21 THR B N 1
ATOM 677 C CA . THR B 1 22 ? -9.995 37.995 9.748 1.00 11.63 21 THR B CA 1
ATOM 678 C C . THR B 1 22 ? -10.435 39.442 10.008 1.00 11.43 21 THR B C 1
ATOM 679 O O . THR B 1 22 ? -9.901 40.370 9.404 1.00 11.59 21 THR B O 1
ATOM 683 N N . LYS B 1 23 ? -11.355 39.642 10.949 1.00 12.34 22 LYS B N 1
ATOM 684 C CA . LYS B 1 23 ? -11.640 40.994 11.422 1.00 12.89 22 LYS B CA 1
ATOM 685 C C . LYS B 1 23 ? -10.412 41.740 11.886 1.00 11.58 22 LYS B C 1
ATOM 686 O O . LYS B 1 23 ? -10.120 42.862 11.428 1.00 11.39 22 LYS B O 1
ATOM 692 N N . ASP B 1 24 ? -9.683 41.119 12.809 1.00 11.77 23 ASP B N 1
ATOM 693 C CA . ASP B 1 24 ? -8.464 41.707 13.339 1.00 12.12 23 ASP B CA 1
ATOM 694 C C . ASP B 1 24 ? -7.389 41.914 12.245 1.00 10.70 23 ASP B C 1
ATOM 695 O O . ASP B 1 24 ? -6.697 42.922 12.250 1.00 11.60 23 ASP B O 1
ATOM 700 N N . ALA B 1 25 ? -7.237 40.949 11.322 1.00 9.68 24 ALA B N 1
ATOM 701 C CA . ALA B 1 25 ? -6.277 41.082 10.218 1.00 9.10 24 ALA B CA 1
ATOM 702 C C . ALA B 1 25 ? -6.615 42.313 9.352 1.00 9.08 24 ALA B C 1
ATOM 703 O O . ALA B 1 25 ? -5.734 43.014 8.848 1.00 10.67 24 ALA B O 1
ATOM 705 N N . LEU B 1 26 ? -7.905 42.559 9.129 1.00 9.55 25 LEU B N 1
ATOM 706 C CA . LEU B 1 26 ? -8.308 43.753 8.400 1.00 10.15 25 LEU B CA 1
ATOM 707 C C . LEU B 1 26 ? -7.964 45.025 9.163 1.00 10.67 25 LEU B C 1
ATOM 708 O O . LEU B 1 26 ? -7.442 45.990 8.595 1.00 11.41 25 LEU B O 1
ATOM 713 N N . GLU B 1 27 ? -8.273 45.026 10.455 1.00 11.41 26 GLU B N 1
ATOM 714 C CA . GLU B 1 27 ? -7.960 46.166 11.312 1.00 12.65 26 GLU B CA 1
ATOM 715 C C . GLU B 1 27 ? -6.469 46.493 11.257 1.00 12.81 26 GLU B C 1
ATOM 716 O O . GLU B 1 27 ? -6.066 47.650 11.124 1.00 13.68 26 GLU B O 1
ATOM 722 N N . GLU B 1 28 ? -5.638 45.476 11.357 1.00 12.04 27 GLU B N 1
ATOM 723 C CA . GLU B 1 28 ? -4.186 45.689 11.371 1.00 12.86 27 GLU B CA 1
ATOM 724 C C . GLU B 1 28 ? -3.647 46.097 10.001 1.00 12.26 27 GLU B C 1
ATOM 725 O O . GLU B 1 28 ? -2.758 46.925 9.911 1.00 13.00 27 GLU B O 1
ATOM 731 N N . ALA B 1 29 ? -4.197 45.538 8.927 1.00 11.26 28 ALA B N 1
ATOM 732 C CA . ALA B 1 29 ? -3.827 45.972 7.597 1.00 10.89 28 ALA B CA 1
ATOM 733 C C . ALA B 1 29 ? -4.221 47.435 7.393 1.00 11.91 28 ALA B C 1
ATOM 734 O O . ALA B 1 29 ? -3.473 48.202 6.776 1.00 12.49 28 ALA B O 1
ATOM 736 N N . ARG B 1 30 ? -5.358 47.842 7.946 1.00 11.54 29 ARG B N 1
ATOM 737 C CA . ARG B 1 30 ? -5.827 49.213 7.734 1.00 13.56 29 ARG B CA 1
ATOM 738 C C . ARG B 1 30 ? -4.942 50.212 8.459 1.00 14.76 29 ARG B C 1
ATOM 739 O O . ARG B 1 30 ? -4.785 51.341 7.989 1.00 16.35 29 ARG B O 1
ATOM 747 N N . LEU B 1 31 ? -4.344 49.805 9.578 1.00 15.14 30 LEU B N 1
ATOM 748 C CA . LEU B 1 31 ? -3.369 50.644 10.259 1.00 15.93 30 LEU B CA 1
ATOM 749 C C . LEU B 1 31 ? -2.101 50.840 9.435 1.00 15.85 30 LEU B C 1
ATOM 750 O O . LEU B 1 31 ? -1.458 51.897 9.509 1.00 17.95 30 LEU B O 1
ATOM 755 N N . LEU B 1 32 ? -1.752 49.856 8.633 1.00 15.17 31 LEU B N 1
ATOM 756 C CA . LEU B 1 32 ? -0.580 49.948 7.758 1.00 15.30 31 LEU B CA 1
ATOM 757 C C . LEU B 1 32 ? -0.872 50.743 6.465 1.00 16.26 31 LEU B C 1
ATOM 758 O O . LEU B 1 32 ? 0.039 51.374 5.920 1.00 17.27 31 LEU B O 1
ATOM 763 N N . PHE B 1 33 ? -2.121 50.715 6.010 1.00 16.55 32 PHE B N 1
ATOM 764 C CA . PHE B 1 33 ? -2.564 51.440 4.817 1.00 18.17 32 PHE B CA 1
ATOM 765 C C . PHE B 1 33 ? -3.797 52.264 5.154 1.00 19.22 32 PHE B C 1
ATOM 766 O O . PHE B 1 33 ? -4.897 51.960 4.757 1.00 18.27 32 PHE B O 1
ATOM 774 N N . PRO B 1 34 ? -3.591 53.320 5.944 1.00 20.64 33 PRO B N 1
ATOM 775 C CA . PRO B 1 34 ? -4.704 54.111 6.440 1.00 22.50 33 PRO B CA 1
ATOM 776 C C . PRO B 1 34 ? -5.210 55.157 5.465 1.00 23.96 33 PRO B C 1
ATOM 777 O O . PRO B 1 34 ? -6.338 55.617 5.620 1.00 25.65 33 PRO B O 1
ATOM 781 N N . GLY B 1 35 ? -4.379 55.542 4.505 1.00 24.46 34 GLY B N 1
ATOM 782 C CA . GLY B 1 35 ? -4.680 56.686 3.630 1.00 25.91 34 GLY B CA 1
ATOM 783 C C . GLY B 1 35 ? -5.578 56.394 2.440 1.00 25.88 34 GLY B C 1
ATOM 784 O O . GLY B 1 35 ? -6.247 57.314 1.922 1.00 27.85 34 GLY B O 1
ATOM 785 N N . GLY B 1 36 ? -5.618 55.145 1.994 1.00 24.66 35 GLY B N 1
ATOM 786 C CA . GLY B 1 36 ? -6.416 54.798 0.816 1.00 24.16 35 GLY B CA 1
ATOM 787 C C . GLY B 1 36 ? -7.883 54.886 1.158 1.00 23.67 35 GLY B C 1
ATOM 788 O O . GLY B 1 36 ? -8.228 55.050 2.343 1.00 24.47 35 GLY B O 1
ATOM 789 N N . THR B 1 37 ? -8.751 54.793 0.145 1.00 20.11 36 THR B N 1
ATOM 790 C CA . THR B 1 37 ? -10.178 54.715 0.418 1.00 18.93 36 THR B CA 1
ATOM 791 C C . THR B 1 37 ? -10.558 53.329 0.949 1.00 18.41 36 THR B C 1
ATOM 792 O O . THR B 1 37 ? -9.887 52.334 0.663 1.00 16.57 36 THR B O 1
ATOM 796 N N . HIS B 1 38 ? -11.646 53.267 1.713 1.00 18.44 37 HIS B N 1
ATOM 797 C CA . HIS B 1 38 ? -12.171 51.996 2.196 1.00 17.99 37 HIS B CA 1
ATOM 798 C C . HIS B 1 38 ? -12.516 51.048 1.035 1.00 17.16 37 HIS B C 1
ATOM 799 O O . HIS B 1 38 ? -12.286 49.838 1.109 1.00 15.78 37 HIS B O 1
ATOM 806 N N . HIS B 1 39 ? -13.098 51.595 -0.031 1.00 17.20 38 HIS B N 1
ATOM 807 C CA . HIS B 1 39 ? -13.426 50.776 -1.194 1.00 16.67 38 HIS B CA 1
ATOM 808 C C . HIS B 1 39 ? -12.176 50.087 -1.767 1.00 14.39 38 HIS B C 1
ATOM 809 O O . HIS B 1 39 ? -12.187 48.862 -2.066 1.00 14.56 38 HIS B O 1
ATOM 816 N N . ASP B 1 40 ? -11.127 50.869 -1.962 1.00 13.94 39 ASP B N 1
ATOM 817 C CA . ASP B 1 40 ? -9.887 50.318 -2.540 1.00 12.79 39 ASP B CA 1
ATOM 818 C C . ASP B 1 40 ? -9.272 49.308 -1.565 1.00 11.27 39 ASP B C 1
ATOM 819 O O . ASP B 1 40 ? -8.743 48.276 -1.974 1.00 10.21 39 ASP B O 1
ATOM 824 N N . PHE B 1 41 ? -9.334 49.620 -0.272 1.00 11.27 40 PHE B N 1
ATOM 825 C CA . PHE B 1 41 ? -8.780 48.750 0.749 1.00 10.73 40 PHE B CA 1
ATOM 826 C C . PHE B 1 41 ? -9.457 47.362 0.712 1.00 10.79 40 PHE B C 1
ATOM 827 O O . PHE B 1 41 ? -8.792 46.335 0.675 1.00 9.85 40 PHE B O 1
ATOM 843 N N . ARG B 1 43 ? -11.237 46.138 -1.757 1.00 9.44 42 ARG B N 1
ATOM 844 C CA . ARG B 1 43 ? -10.980 45.495 -3.045 1.00 9.45 42 ARG B CA 1
ATOM 845 C C . ARG B 1 43 ? -9.674 44.720 -3.021 1.00 9.48 42 ARG B C 1
ATOM 846 O O . ARG B 1 43 ? -9.595 43.584 -3.513 1.00 9.16 42 ARG B O 1
ATOM 854 N N . ALA B 1 44 ? -8.654 45.341 -2.436 1.00 9.71 43 ALA B N 1
ATOM 855 C CA . ALA B 1 44 ? -7.326 44.724 -2.339 1.00 8.90 43 ALA B CA 1
ATOM 856 C C . ALA B 1 44 ? -7.360 43.498 -1.405 1.00 9.19 43 ALA B C 1
ATOM 857 O O . ALA B 1 44 ? -6.926 42.389 -1.774 1.00 8.50 43 ALA B O 1
ATOM 859 N N . LEU B 1 45 ? -7.898 43.689 -0.209 1.00 8.53 44 LEU B N 1
ATOM 860 C CA . LEU B 1 45 ? -7.888 42.630 0.787 1.00 8.33 44 LEU B CA 1
ATOM 861 C C . LEU B 1 45 ? -8.844 41.479 0.476 1.00 8.25 44 LEU B C 1
ATOM 862 O O . LEU B 1 45 ? -8.492 40.291 0.642 1.00 8.26 44 LEU B O 1
ATOM 875 N N . GLY B 1 47 ? -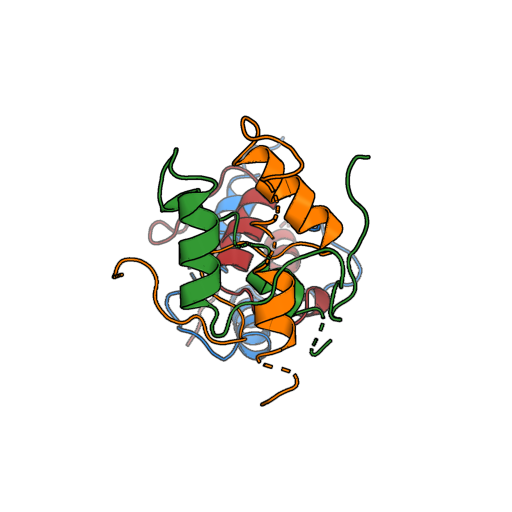10.085 40.807 -2.519 1.00 8.72 46 GLY B N 1
ATOM 876 C CA . GLY B 1 47 ? -9.543 40.129 -3.699 1.00 9.34 46 GLY B CA 1
ATOM 877 C C . GLY B 1 47 ? -8.571 39.037 -3.271 1.00 8.32 46 GLY B C 1
ATOM 878 O O . GLY B 1 47 ? -8.598 37.929 -3.811 1.00 9.41 46 GLY B O 1
ATOM 879 N N . TYR B 1 48 ? -7.744 39.308 -2.272 1.00 7.62 47 TYR B N 1
ATOM 880 C CA . TYR B 1 48 ? -6.810 38.307 -1.804 1.00 7.48 47 TYR B CA 1
ATOM 881 C C . TYR B 1 48 ? -7.572 37.163 -1.106 1.00 6.73 47 TYR B C 1
ATOM 882 O O . TYR B 1 48 ? -7.341 35.967 -1.362 1.00 7.04 47 TYR B O 1
ATOM 891 N N . HIS B 1 49 ? -8.504 37.539 -0.231 1.00 7.34 48 HIS B N 1
ATOM 892 C CA . HIS B 1 49 ? -9.338 36.573 0.470 1.00 7.56 48 HIS B CA 1
ATOM 893 C C . HIS B 1 49 ? -9.984 35.585 -0.502 1.00 7.51 48 HIS B C 1
ATOM 894 O O . HIS B 1 49 ? -9.853 34.366 -0.365 1.00 9.02 48 HIS B O 1
ATOM 901 N N . ASN B 1 50 ? -10.688 36.110 -1.501 1.00 8.13 49 ASN B N 1
ATOM 902 C CA . ASN B 1 50 ? -11.384 35.275 -2.454 1.00 8.43 49 ASN B CA 1
ATOM 903 C C . ASN B 1 50 ? -10.439 34.369 -3.207 1.00 8.43 49 ASN B C 1
ATOM 904 O O . ASN B 1 50 ? -10.765 33.223 -3.498 1.00 9.86 49 ASN B O 1
ATOM 909 N N . THR B 1 51 ? -9.294 34.916 -3.584 1.00 8.41 50 THR B N 1
ATOM 910 C CA . THR B 1 51 ? -8.281 34.158 -4.315 1.00 8.76 50 THR B CA 1
ATOM 911 C C . THR B 1 51 ? -7.775 32.975 -3.485 1.00 8.75 50 THR B C 1
ATOM 912 O O . THR B 1 51 ? -7.708 31.857 -3.971 1.00 10.34 50 THR B O 1
ATOM 916 N N . LEU B 1 52 ? -7.436 33.230 -2.233 1.00 9.48 51 LEU B N 1
ATOM 917 C CA . LEU B 1 52 ? -6.899 32.195 -1.357 1.00 9.91 51 LEU B CA 1
ATOM 918 C C . LEU B 1 52 ? -7.933 31.134 -1.037 1.00 11.16 51 LEU B C 1
ATOM 919 O O . LEU B 1 52 ? -7.643 29.948 -1.051 1.00 11.06 51 LEU B O 1
ATOM 924 N N . VAL B 1 53 ? -9.180 31.546 -0.809 1.00 11.13 52 VAL B N 1
ATOM 925 C CA . VAL B 1 53 ? -10.246 30.567 -0.585 1.00 11.88 52 VAL B CA 1
ATOM 926 C C . VAL B 1 53 ? -10.338 29.633 -1.775 1.00 12.58 52 VAL B C 1
ATOM 927 O O . VAL B 1 53 ? -10.417 28.427 -1.599 1.00 13.35 52 VAL B O 1
ATOM 931 N N . LYS B 1 54 ? -10.338 30.178 -2.990 1.00 12.31 53 LYS B N 1
ATOM 932 C CA . LYS B 1 54 ? -10.453 29.334 -4.193 1.00 14.76 53 LYS B CA 1
ATOM 933 C C . LYS B 1 54 ? -9.269 28.369 -4.336 1.00 14.53 53 LYS B C 1
ATOM 934 O O . LYS B 1 54 ? -9.450 27.204 -4.621 1.00 16.83 53 LYS B O 1
ATOM 940 N N . VAL B 1 55 ? -8.069 28.839 -4.059 1.00 14.93 54 VAL B N 1
ATOM 941 C CA . VAL B 1 55 ? -6.892 27.959 -4.127 1.00 15.79 54 VAL B CA 1
ATOM 942 C C . VAL B 1 55 ? -7.043 26.794 -3.158 1.00 17.20 54 VAL B C 1
ATOM 943 O O . VAL B 1 55 ? -6.804 25.629 -3.516 1.00 17.60 54 VAL B O 1
ATOM 963 N N . GLU B 1 57 ? -9.799 25.569 -1.739 1.00 20.34 56 GLU B N 1
ATOM 964 C CA . GLU B 1 57 ? -10.953 24.704 -2.065 1.00 22.92 56 GLU B CA 1
ATOM 965 C C . GLU B 1 57 ? -10.625 23.765 -3.231 1.00 24.60 56 GLU B C 1
ATOM 966 O O . GLU B 1 57 ? -11.119 22.628 -3.286 1.00 24.51 56 GLU B O 1
ATOM 972 N N . GLU B 1 58 ? -9.782 24.232 -4.147 1.00 24.65 57 GLU B N 1
ATOM 973 C CA . GLU B 1 58 ? -9.448 23.458 -5.352 1.00 27.00 57 GLU B CA 1
ATOM 974 C C . GLU B 1 58 ? -8.372 22.390 -5.105 1.00 27.78 57 GLU B C 1
ATOM 975 O O . GLU B 1 58 ? -8.278 21.422 -5.868 1.00 28.94 57 GLU B O 1
ATOM 981 N N . GLN B 1 59 ? -7.600 22.531 -4.028 1.00 27.40 58 GLN B N 1
ATOM 982 C CA . GLN B 1 59 ? -6.503 21.599 -3.733 1.00 28.89 58 GLN B CA 1
ATOM 983 C C . GLN B 1 59 ? -6.986 20.224 -3.237 1.00 30.89 58 GLN B C 1
ATOM 984 O O . GLN B 1 59 ? -7.778 20.129 -2.288 1.00 31.74 58 GLN B O 1
ATOM 990 N N . SER C 1 3 ? -16.209 47.934 15.179 1.00 41.64 2 SER C N 1
ATOM 991 C CA . SER C 1 3 ? -15.914 49.168 14.384 1.00 41.34 2 SER C CA 1
ATOM 992 C C . SER C 1 3 ? -16.156 48.945 12.879 1.00 39.00 2 SER C C 1
ATOM 993 O O . SER C 1 3 ? -17.221 48.448 12.514 1.00 39.75 2 SER C O 1
ATOM 996 N N . GLN C 1 4 ? -15.204 49.313 12.016 1.00 36.69 3 GLN C N 1
ATOM 997 C CA . GLN C 1 4 ? -15.418 49.310 10.555 1.00 34.54 3 GLN C CA 1
ATOM 998 C C . GLN C 1 4 ? -15.514 47.913 9.932 1.00 31.64 3 GLN C C 1
ATOM 999 O O . GLN C 1 4 ? -16.063 47.755 8.822 1.00 32.72 3 GLN C O 1
ATOM 1001 N N . PHE C 1 5 ? -14.956 46.906 10.611 1.00 27.43 4 PHE C N 1
ATOM 1002 C CA . PHE C 1 5 ? -14.837 45.569 10.021 1.00 23.77 4 PHE C CA 1
ATOM 1003 C C . PHE C 1 5 ? -15.575 44.495 10.811 1.00 23.22 4 PHE C C 1
ATOM 1004 O O . PHE C 1 5 ? -15.806 44.639 12.009 1.00 23.37 4 PHE C O 1
ATOM 1012 N N . GLN C 1 6 ? -15.944 43.416 10.117 1.00 21.90 5 GLN C N 1
ATOM 1013 C CA . GLN C 1 6 ? -16.543 42.218 10.739 1.00 21.63 5 GLN C CA 1
ATOM 1014 C C . GLN C 1 6 ? -15.738 40.996 10.306 1.00 20.04 5 GLN C C 1
ATOM 1015 O O . GLN C 1 6 ? -14.964 41.088 9.329 1.00 20.00 5 GLN C O 1
ATOM 1017 N N . GLU C 1 7 ? -15.860 39.881 11.044 1.00 19.72 6 GLU C N 1
ATOM 1018 C CA . GLU C 1 7 ? -15.146 38.674 10.649 1.00 19.63 6 GLU C CA 1
ATOM 1019 C C . GLU C 1 7 ? -15.728 38.245 9.308 1.00 18.37 6 GLU C C 1
ATOM 1020 O O . GLU C 1 7 ? -16.950 38.285 9.096 1.00 20.04 6 GLU C O 1
ATOM 1026 N N . VAL C 1 8 ? -14.827 37.856 8.426 1.00 16.64 7 VAL C N 1
ATOM 1027 C CA . VAL C 1 8 ? -15.156 37.315 7.111 1.00 16.69 7 VAL C CA 1
ATOM 1028 C C . VAL C 1 8 ? -14.896 35.797 7.209 1.00 15.96 7 VAL C C 1
ATOM 1029 O O . VAL C 1 8 ? -13.805 35.367 7.613 1.00 15.93 7 VAL C O 1
ATOM 1033 N N . ARG C 1 9 ? -15.887 35.005 6.836 1.00 15.82 8 ARG C N 1
ATOM 1034 C CA . ARG C 1 9 ? -15.743 33.547 6.845 1.00 16.04 8 ARG C CA 1
ATOM 1035 C C . ARG C 1 9 ? -14.880 33.126 5.659 1.00 15.13 8 ARG C C 1
ATOM 1036 O O . ARG C 1 9 ? -14.803 33.860 4.647 1.00 13.31 8 ARG C O 1
ATOM 1044 N N . PRO C 1 10 ? -14.254 31.940 5.758 1.00 15.54 9 PRO C N 1
ATOM 1045 C CA . PRO C 1 10 ? -13.424 31.395 4.688 1.00 15.15 9 PRO C CA 1
ATOM 1046 C C . PRO C 1 10 ? -14.245 30.859 3.517 1.00 15.70 9 PRO C C 1
ATOM 1047 O O . PRO C 1 10 ? -14.142 29.676 3.122 1.00 17.52 9 PRO C O 1
ATOM 1051 N N . VAL C 1 11 ? -15.092 31.740 2.977 1.00 15.17 10 VAL C N 1
ATOM 1052 C CA . VAL C 1 11 ? -15.907 31.438 1.819 1.00 14.77 10 VAL C CA 1
ATOM 1053 C C . VAL C 1 11 ? -15.833 32.618 0.853 1.00 13.68 10 VAL C C 1
ATOM 1054 O O . VAL C 1 11 ? -15.424 33.713 1.236 1.00 12.53 10 VAL C O 1
ATOM 1058 N N . ALA C 1 12 ? -16.208 32.404 -0.400 1.00 13.42 11 ALA C N 1
ATOM 1059 C CA . ALA C 1 12 ? -16.254 33.462 -1.391 1.00 13.88 11 ALA C CA 1
ATOM 1060 C C . ALA C 1 12 ? -17.184 34.598 -0.999 1.00 13.81 11 ALA C C 1
ATOM 1061 O O . ALA C 1 12 ? -18.281 34.376 -0.464 1.00 15.48 11 ALA C O 1
ATOM 1063 N N . GLN C 1 13 ? -16.711 35.807 -1.284 1.00 13.47 12 GLN C N 1
ATOM 1064 C CA . GLN C 1 13 ? -17.412 37.068 -1.030 1.00 13.85 12 GLN C CA 1
ATOM 1065 C C . GLN C 1 13 ? -17.785 37.695 -2.393 1.00 14.52 12 GLN C C 1
ATOM 1066 O O . GLN C 1 13 ? -16.934 38.274 -3.073 1.00 14.20 12 GLN C O 1
ATOM 1072 N N . ALA C 1 14 ? -19.060 37.588 -2.763 1.00 15.70 13 ALA C N 1
ATOM 1073 C CA . ALA C 1 14 ? -19.542 37.926 -4.093 1.00 16.02 13 ALA C CA 1
ATOM 1074 C C . ALA C 1 14 ? -19.409 39.403 -4.484 1.00 15.66 13 ALA C C 1
ATOM 1075 O O . ALA C 1 14 ? -19.433 39.771 -5.662 1.00 15.94 13 ALA C O 1
ATOM 1077 N N . LEU C 1 15 ? -19.269 40.274 -3.499 1.00 14.09 14 LEU C N 1
ATOM 1078 C CA . LEU C 1 15 ? -19.136 41.691 -3.761 1.00 14.92 14 LEU C CA 1
ATOM 1079 C C . LEU C 1 15 ? -17.760 42.061 -4.323 1.00 13.84 14 LEU C C 1
ATOM 1080 O O . LEU C 1 15 ? -17.563 43.154 -4.885 1.00 14.80 14 LEU C O 1
ATOM 1085 N N . TYR C 1 16 ? -16.784 41.161 -4.162 1.00 13.20 15 TYR C N 1
ATOM 1086 C CA . TYR C 1 16 ? -15.378 41.467 -4.428 1.00 12.42 15 TYR C CA 1
ATOM 1087 C C . TYR C 1 16 ? -14.779 40.561 -5.504 1.00 12.22 15 TYR C C 1
ATOM 1088 O O . TYR C 1 16 ? -15.304 39.469 -5.775 1.00 13.90 15 TYR C O 1
ATOM 1097 N N . PRO C 1 17 ? -13.679 40.997 -6.121 1.00 12.33 16 PRO C N 1
ATOM 1098 C CA . PRO C 1 17 ? -13.104 40.188 -7.185 1.00 13.27 16 PRO C CA 1
ATOM 1099 C C . PRO C 1 17 ? -12.377 38.935 -6.709 1.00 11.75 16 PRO C C 1
ATOM 1100 O O . PRO C 1 17 ? -12.081 38.764 -5.522 1.00 11.46 16 PRO C O 1
ATOM 1104 N N . THR C 1 18 ? -12.115 38.055 -7.666 1.00 12.72 17 THR C N 1
ATOM 1105 C CA . THR C 1 18 ? -11.340 36.840 -7.422 1.00 12.47 17 THR C CA 1
ATOM 1106 C C . THR C 1 18 ? -10.274 36.761 -8.511 1.00 13.25 17 THR C C 1
ATOM 1107 O O . THR C 1 18 ? -10.564 37.050 -9.684 1.00 14.47 17 THR C O 1
ATOM 1111 N N . HIS C 1 19 ? -9.061 36.367 -8.145 1.00 11.97 18 HIS C N 1
ATOM 1112 C CA . HIS C 1 19 ? -7.942 36.326 -9.094 1.00 12.57 18 HIS C CA 1
ATOM 1113 C C . HIS C 1 19 ? -7.472 34.882 -9.242 1.00 12.82 18 HIS C C 1
ATOM 1114 O O . HIS C 1 19 ? -7.819 34.032 -8.418 1.00 13.28 18 HIS C O 1
ATOM 1121 N N . PRO C 1 20 ? -6.714 34.597 -10.292 1.00 14.96 19 PRO C N 1
ATOM 1122 C CA . PRO C 1 20 ? -6.391 33.185 -10.583 1.00 15.88 19 PRO C CA 1
ATOM 1123 C C . PRO C 1 20 ? -5.277 32.597 -9.727 1.00 14.86 19 PRO C C 1
ATOM 1124 O O . PRO C 1 20 ? -5.116 31.369 -9.675 1.00 17.23 19 PRO C O 1
ATOM 1128 N N . SER C 1 21 ? -4.555 33.441 -9.006 1.00 11.87 20 SER C N 1
ATOM 1129 C CA . SER C 1 21 ? -3.430 33.006 -8.217 1.00 11.23 20 SER C CA 1
ATOM 1130 C C . SER C 1 21 ? -3.134 34.040 -7.146 1.00 9.81 20 SER C C 1
ATOM 1131 O O . SER C 1 21 ? -3.522 35.198 -7.300 1.00 9.86 20 SER C O 1
ATOM 1134 N N . THR C 1 22 ? -2.473 33.632 -6.070 1.00 9.91 21 THR C N 1
ATOM 1135 C CA . THR C 1 22 ? -2.135 34.559 -5.016 1.00 9.59 21 THR C CA 1
ATOM 1136 C C . THR C 1 22 ? -1.160 35.617 -5.526 1.00 9.79 21 THR C C 1
ATOM 1137 O O . THR C 1 22 ? -1.204 36.750 -5.063 1.00 9.94 21 THR C O 1
ATOM 1141 N N . LYS C 1 23 ? -0.255 35.268 -6.435 1.00 10.80 22 LYS C N 1
ATOM 1142 C CA . LYS C 1 23 ? 0.633 36.285 -7.029 1.00 10.01 22 LYS C CA 1
ATOM 1143 C C . LYS C 1 23 ? -0.197 37.345 -7.731 1.00 10.57 22 LYS C C 1
ATOM 1144 O O . LYS C 1 23 ? 0.041 38.548 -7.551 1.00 10.00 22 LYS C O 1
ATOM 1150 N N . ASP C 1 24 ? -1.166 36.945 -8.542 1.00 10.44 23 ASP C N 1
ATOM 1151 C CA . ASP C 1 24 ? -2.035 37.929 -9.196 1.00 11.10 23 ASP C CA 1
ATOM 1152 C C . ASP C 1 24 ? -2.781 38.802 -8.184 1.00 10.37 23 ASP C C 1
ATOM 1153 O O . ASP C 1 24 ? -2.911 40.020 -8.367 1.00 10.35 23 ASP C O 1
ATOM 1158 N N . ALA C 1 25 ? -3.261 38.196 -7.101 1.00 9.10 24 ALA C N 1
ATOM 1159 C CA . ALA C 1 25 ? -3.973 38.968 -6.100 1.00 8.36 24 ALA C CA 1
ATOM 1160 C C . ALA C 1 25 ? -3.055 39.981 -5.388 1.00 8.71 24 ALA C C 1
ATOM 1161 O O . ALA C 1 25 ? -3.480 41.095 -5.110 1.00 9.00 24 ALA C O 1
ATOM 1163 N N . LEU C 1 26 ? -1.805 39.607 -5.128 1.00 8.19 25 LEU C N 1
ATOM 1164 C CA . LEU C 1 26 ? -0.851 40.548 -4.542 1.00 7.33 25 LEU C CA 1
ATOM 1165 C C . LEU C 1 26 ? -0.562 41.677 -5.520 1.00 7.77 25 LEU C C 1
ATOM 1166 O O . LEU C 1 26 ? -0.514 42.835 -5.116 1.00 7.38 25 LEU C O 1
ATOM 1171 N N . GLU C 1 27 ? -0.395 41.363 -6.804 1.00 8.31 26 GLU C N 1
ATOM 1172 C CA . GLU C 1 27 ? -0.140 42.425 -7.815 1.00 9.31 26 GLU C CA 1
ATOM 1173 C C . GLU C 1 27 ? -1.313 43.411 -7.856 1.00 8.59 26 GLU C C 1
ATOM 1174 O O . GLU C 1 27 ? -1.107 44.623 -7.894 1.00 9.39 26 GLU C O 1
ATOM 1180 N N . GLU C 1 28 ? -2.535 42.870 -7.880 1.00 8.84 27 GLU C N 1
ATOM 1181 C CA . GLU C 1 28 ? -3.730 43.699 -7.920 1.00 9.84 27 GLU C CA 1
ATOM 1182 C C . GLU C 1 28 ? -3.814 44.590 -6.688 1.00 9.17 27 GLU C C 1
ATOM 1183 O O . GLU C 1 28 ? -4.165 45.770 -6.793 1.00 9.82 27 GLU C O 1
ATOM 1189 N N . ALA C 1 29 ? -3.459 44.050 -5.530 1.00 7.50 28 ALA C N 1
ATOM 1190 C CA . ALA C 1 29 ? -3.421 44.849 -4.290 1.00 6.89 28 ALA C CA 1
ATOM 1191 C C . ALA C 1 29 ? -2.344 45.923 -4.328 1.00 7.18 28 ALA C C 1
ATOM 1192 O O . ALA C 1 29 ? -2.543 47.019 -3.826 1.00 7.93 28 ALA C O 1
ATOM 1194 N N . ARG C 1 30 ? -1.192 45.629 -4.923 1.00 7.17 29 ARG C N 1
ATOM 1195 C CA . ARG C 1 30 ? -0.147 46.626 -4.994 1.00 6.47 29 ARG C CA 1
ATOM 1196 C C . ARG C 1 30 ? -0.461 47.739 -5.986 1.00 7.14 29 ARG C C 1
ATOM 1197 O O . ARG C 1 30 ? -0.005 48.863 -5.829 1.00 8.57 29 ARG C O 1
ATOM 1205 N N . LEU C 1 31 ? -1.220 47.431 -7.035 1.00 7.41 30 LEU C N 1
ATOM 1206 C CA . LEU C 1 31 ? -1.732 48.474 -7.924 1.00 8.84 30 LEU C CA 1
ATOM 1207 C C . LEU C 1 31 ? -2.615 49.452 -7.153 1.00 9.28 30 LEU C C 1
ATOM 1208 O O . LEU C 1 31 ? -2.563 50.656 -7.381 1.00 11.36 30 LEU C O 1
ATOM 1213 N N . LEU C 1 32 ? -3.427 48.930 -6.237 1.00 9.55 31 LEU C N 1
ATOM 1214 C CA . LEU C 1 32 ? -4.312 49.761 -5.441 1.00 9.84 31 LEU C CA 1
ATOM 1215 C C . LEU C 1 32 ? -3.592 50.534 -4.342 1.00 9.69 31 LEU C C 1
ATOM 1216 O O . LEU C 1 32 ? -4.007 51.656 -4.003 1.00 11.56 31 LEU C O 1
ATOM 1221 N N . PHE C 1 33 ? -2.513 49.946 -3.818 1.00 9.47 32 PHE C N 1
ATOM 1222 C CA . PHE C 1 33 ? -1.722 50.504 -2.712 1.00 9.05 32 PHE C CA 1
ATOM 1223 C C . PHE C 1 33 ? -0.239 50.502 -3.090 1.00 9.98 32 PHE C C 1
ATOM 1224 O O . PHE C 1 33 ? 0.520 49.666 -2.616 1.00 10.07 32 PHE C O 1
ATOM 1232 N N . PRO C 1 34 ? 0.145 51.453 -3.954 1.00 11.11 33 PRO C N 1
ATOM 1233 C CA . PRO C 1 34 ? 1.522 51.474 -4.459 1.00 11.85 33 PRO C CA 1
ATOM 1234 C C . PRO C 1 34 ? 2.475 52.137 -3.487 1.00 12.94 33 PRO C C 1
ATOM 1235 O O . PRO C 1 34 ? 3.673 51.980 -3.642 1.00 13.90 33 PRO C O 1
ATOM 1239 N N . GLY C 1 35 ? 1.953 52.872 -2.513 1.00 14.35 34 GLY C N 1
ATOM 1240 C CA . GLY C 1 35 ? 2.777 53.575 -1.549 1.00 15.12 34 GLY C CA 1
ATOM 1241 C C . GLY C 1 35 ? 3.339 52.694 -0.456 1.00 14.63 34 GLY C C 1
ATOM 1242 O O . GLY C 1 35 ? 2.915 51.541 -0.254 1.00 14.51 34 GLY C O 1
ATOM 1243 N N . GLY C 1 36 ? 4.311 53.234 0.259 1.00 15.62 35 GLY C N 1
ATOM 1244 C CA . GLY C 1 36 ? 4.902 52.546 1.413 1.00 15.78 35 GLY C CA 1
ATOM 1245 C C . GLY C 1 36 ? 5.830 51.406 1.026 1.00 14.59 35 GLY C C 1
ATOM 1246 O O . GLY C 1 36 ? 5.994 51.071 -0.166 1.00 14.12 35 GLY C O 1
ATOM 1247 N N . THR C 1 37 ? 6.465 50.818 2.036 1.00 13.54 36 THR C N 1
ATOM 1248 C CA . THR C 1 37 ? 7.448 49.811 1.796 1.00 12.52 36 THR C CA 1
ATOM 1249 C C . THR C 1 37 ? 6.843 48.477 1.412 1.00 11.16 36 THR C C 1
ATOM 1250 O O . THR C 1 37 ? 5.700 48.131 1.771 1.00 11.20 36 THR C O 1
ATOM 1254 N N . HIS C 1 38 ? 7.634 47.704 0.684 1.00 11.03 37 HIS C N 1
ATOM 1255 C CA . HIS C 1 38 ? 7.268 46.325 0.406 1.00 9.73 37 HIS C CA 1
ATOM 1256 C C . HIS C 1 38 ? 7.044 45.577 1.728 1.00 10.92 37 HIS C C 1
ATOM 1257 O O . HIS C 1 38 ? 6.092 44.834 1.873 1.00 9.33 37 HIS C O 1
ATOM 1264 N N . HIS C 1 39 ? 7.881 45.833 2.725 1.00 11.87 38 HIS C N 1
ATOM 1265 C CA . HIS C 1 39 ? 7.755 45.179 4.023 1.00 13.00 38 HIS C CA 1
ATOM 1266 C C . HIS C 1 39 ? 6.383 45.425 4.645 1.00 11.84 38 HIS C C 1
ATOM 1267 O O . HIS C 1 39 ? 5.724 44.489 5.105 1.00 10.56 38 HIS C O 1
ATOM 1274 N N . ASP C 1 40 ? 5.939 46.683 4.636 1.00 12.41 39 ASP C N 1
ATOM 1275 C CA . ASP C 1 40 ? 4.647 47.000 5.262 1.00 12.53 39 ASP C CA 1
ATOM 1276 C C . ASP C 1 40 ? 3.508 46.391 4.454 1.00 10.87 39 ASP C C 1
ATOM 1277 O O . ASP C 1 40 ? 2.536 45.894 5.034 1.00 9.83 39 ASP C O 1
ATOM 1282 N N . PHE C 1 41 ? 3.638 46.416 3.128 1.00 10.03 40 PHE C N 1
ATOM 1283 C CA . PHE C 1 41 ? 2.613 45.861 2.262 1.00 8.89 40 PHE C CA 1
ATOM 1284 C C . PHE C 1 41 ? 2.447 44.382 2.573 1.00 8.93 40 PHE C C 1
ATOM 1285 O O . PHE C 1 41 ? 1.309 43.862 2.738 1.00 8.10 40 PHE C O 1
ATOM 1301 N N . ARG C 1 43 ? 3.457 42.776 5.321 1.00 9.10 42 ARG C N 1
ATOM 1302 C CA . ARG C 1 43 ? 2.953 42.605 6.679 1.00 9.17 42 ARG C CA 1
ATOM 1303 C C . ARG C 1 43 ? 1.412 42.604 6.685 1.00 9.77 42 ARG C C 1
ATOM 1304 O O . ARG C 1 43 ? 0.780 41.778 7.360 1.00 9.70 42 ARG C O 1
ATOM 1312 N N . ALA C 1 44 ? 0.827 43.528 5.933 1.00 9.03 43 ALA C N 1
ATOM 1313 C CA . ALA C 1 44 ? -0.624 43.645 5.809 1.00 8.71 43 ALA C CA 1
ATOM 1314 C C . ALA C 1 44 ? -1.244 42.443 5.092 1.00 8.39 43 ALA C C 1
ATOM 1315 O O . ALA C 1 44 ? -2.167 41.793 5.608 1.00 9.39 43 ALA C O 1
ATOM 1317 N N . LEU C 1 45 ? -0.746 42.151 3.904 1.00 7.45 44 LEU C N 1
ATOM 1318 C CA . LEU C 1 45 ? -1.350 41.094 3.063 1.00 7.32 44 LEU C CA 1
ATOM 1319 C C . LEU C 1 45 ? -1.067 39.703 3.617 1.00 8.30 44 LEU C C 1
ATOM 1320 O O . LEU C 1 45 ? -1.962 38.841 3.671 1.00 7.80 44 LEU C O 1
ATOM 1333 N N . GLY C 1 47 ? -0.286 39.026 6.759 1.00 8.51 46 GLY C N 1
ATOM 1334 C CA . GLY C 1 47 ? -1.044 38.929 8.001 1.00 8.54 46 GLY C CA 1
ATOM 1335 C C . GLY C 1 47 ? -2.424 38.392 7.729 1.00 8.42 46 GLY C C 1
ATOM 1336 O O . GLY C 1 47 ? -2.934 37.554 8.504 1.00 9.73 46 GLY C O 1
ATOM 1337 N N . TYR C 1 48 ? -3.045 38.858 6.645 1.00 8.15 47 TYR C N 1
ATOM 1338 C CA . TYR C 1 48 ? -4.363 38.387 6.280 1.00 8.10 47 TYR C CA 1
ATOM 1339 C C . TYR C 1 48 ? -4.276 36.916 5.793 1.00 7.97 47 TYR C C 1
ATOM 1340 O O . TYR C 1 48 ? -5.038 36.042 6.245 1.00 8.14 47 TYR C O 1
ATOM 1349 N N . HIS C 1 49 ? -3.306 36.649 4.931 1.00 7.31 48 HIS C N 1
ATOM 1350 C CA . HIS C 1 49 ? -3.047 35.284 4.433 1.00 6.65 48 HIS C CA 1
ATOM 1351 C C . HIS C 1 49 ? -2.949 34.286 5.594 1.00 7.59 48 HIS C C 1
ATOM 1352 O O . HIS C 1 49 ? -3.641 33.252 5.651 1.00 8.20 48 HIS C O 1
ATOM 1359 N N . ASN C 1 50 ? -2.070 34.596 6.544 1.00 7.18 49 ASN C N 1
ATOM 1360 C CA . ASN C 1 50 ? -1.822 33.670 7.639 1.00 7.70 49 ASN C CA 1
ATOM 1361 C C . ASN C 1 50 ? -3.079 33.409 8.457 1.00 7.96 49 ASN C C 1
ATOM 1362 O O . ASN C 1 50 ? -3.357 32.284 8.898 1.00 9.61 49 ASN C O 1
ATOM 1367 N N . THR C 1 51 ? -3.812 34.473 8.711 1.00 8.21 50 THR C N 1
ATOM 1368 C CA . THR C 1 51 ? -5.020 34.387 9.516 1.00 9.44 50 THR C CA 1
ATOM 1369 C C . THR C 1 51 ? -6.060 33.514 8.810 1.00 10.46 50 THR C C 1
ATOM 1370 O O . THR C 1 51 ? -6.683 32.674 9.430 1.00 11.37 50 THR C O 1
ATOM 1374 N N . LEU C 1 52 ? -6.260 33.754 7.522 1.00 10.63 51 LEU C N 1
ATOM 1375 C CA . LEU C 1 52 ? -7.219 32.954 6.762 1.00 10.99 51 LEU C CA 1
ATOM 1376 C C . LEU C 1 52 ? -6.794 31.472 6.613 1.00 12.14 51 LEU C C 1
ATOM 1377 O O . LEU C 1 52 ? -7.619 30.570 6.742 1.00 13.60 51 LEU C O 1
ATOM 1382 N N . VAL C 1 53 ? -5.527 31.222 6.323 1.00 10.66 52 VAL C N 1
ATOM 1383 C CA . VAL C 1 53 ? -5.046 29.843 6.245 1.00 12.83 52 VAL C CA 1
ATOM 1384 C C . VAL C 1 53 ? -5.354 29.095 7.523 1.00 14.22 52 VAL C C 1
ATOM 1385 O O . VAL C 1 53 ? -5.830 27.957 7.499 1.00 15.61 52 VAL C O 1
ATOM 1389 N N . LYS C 1 54 ? -5.098 29.720 8.667 1.00 14.71 53 LYS C N 1
ATOM 1390 C CA . LYS C 1 54 ? -5.232 28.988 9.895 1.00 17.61 53 LYS C CA 1
ATOM 1391 C C . LYS C 1 54 ? -6.697 28.643 10.152 1.00 19.32 53 LYS C C 1
ATOM 1392 O O . LYS C 1 54 ? -7.000 27.535 10.577 1.00 20.30 53 LYS C O 1
ATOM 1398 N N . VAL C 1 55 ? -7.600 29.568 9.846 1.00 19.57 54 VAL C N 1
ATOM 1399 C CA . VAL C 1 55 ? -9.028 29.310 10.052 1.00 22.71 54 VAL C CA 1
ATOM 1400 C C . VAL C 1 55 ? -9.521 28.251 9.098 1.00 24.15 54 VAL C C 1
ATOM 1401 O O . VAL C 1 55 ? -10.294 27.364 9.491 1.00 24.93 54 VAL C O 1
ATOM 1421 N N . GLU C 1 57 ? -8.165 25.655 7.765 1.00 30.12 56 GLU C N 1
ATOM 1422 C CA . GLU C 1 57 ? -7.820 24.303 8.214 1.00 33.70 56 GLU C CA 1
ATOM 1423 C C . GLU C 1 57 ? -8.050 24.030 9.721 1.00 35.37 56 GLU C C 1
A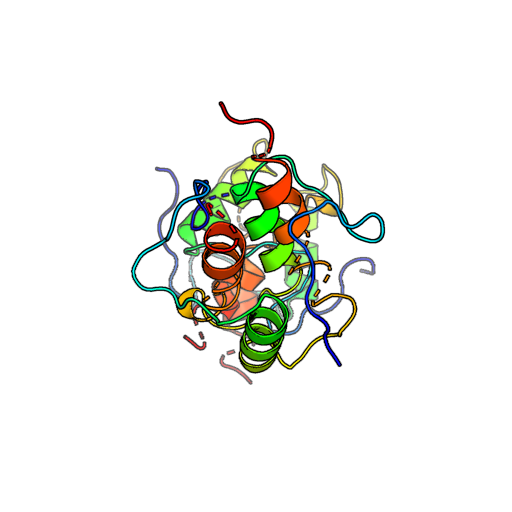TOM 1424 O O . GLU C 1 57 ? -7.742 22.933 10.190 1.00 37.32 56 GLU C O 1
ATOM 1430 N N . GLU C 1 58 ? -8.590 25.001 10.467 1.00 35.86 57 GLU C N 1
ATOM 1431 C CA . GLU C 1 58 ? -8.960 24.794 11.894 1.00 37.60 57 GLU C CA 1
ATOM 1432 C C . GLU C 1 58 ? -10.068 23.736 12.062 1.00 39.17 57 GLU C C 1
ATOM 1433 O O . GLU C 1 58 ? -10.201 23.128 13.133 1.00 41.58 57 GLU C O 1
ATOM 1439 N N . GLN D 1 4 ? 21.667 17.835 22.981 1.00 38.18 3 GLN D N 1
ATOM 1440 C CA . GLN D 1 4 ? 20.689 18.667 22.197 1.00 36.46 3 GLN D CA 1
ATOM 1441 C C . GLN D 1 4 ? 20.435 20.036 22.864 1.00 33.48 3 GLN D C 1
ATOM 1442 O O . GLN D 1 4 ? 20.754 21.101 22.290 1.00 34.31 3 GLN D O 1
ATOM 1448 N N . PHE D 1 5 ? 19.826 20.023 24.050 1.00 29.74 4 PHE D N 1
ATOM 1449 C CA . PHE D 1 5 ? 19.686 21.245 24.839 1.00 25.62 4 PHE D CA 1
ATOM 1450 C C . PHE D 1 5 ? 20.420 21.076 26.159 1.00 25.40 4 PHE D C 1
ATOM 1451 O O . PHE D 1 5 ? 20.633 19.963 26.619 1.00 25.23 4 PHE D O 1
ATOM 1459 N N . GLN D 1 6 ? 20.814 22.197 26.757 1.00 25.02 5 GLN D N 1
ATOM 1460 C CA . GLN D 1 6 ? 21.375 22.229 28.103 1.00 25.77 5 GLN D CA 1
ATOM 1461 C C . GLN D 1 6 ? 20.596 23.229 28.938 1.00 23.32 5 GLN D C 1
ATOM 1462 O O . GLN D 1 6 ? 19.837 24.046 28.374 1.00 21.69 5 GLN D O 1
ATOM 1468 N N . GLU D 1 7 ? 20.741 23.135 30.263 1.00 23.00 6 GLU D N 1
ATOM 1469 C CA . GLU D 1 7 ? 20.054 24.040 31.162 1.00 22.47 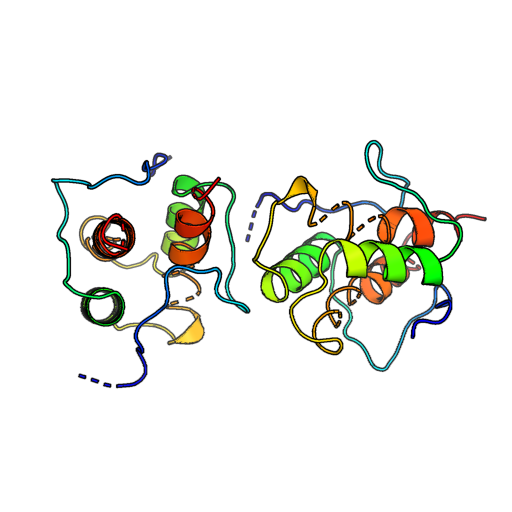6 GLU D CA 1
ATOM 1470 C C . GLU D 1 7 ? 20.663 25.414 30.906 1.00 21.02 6 GLU D C 1
ATOM 1471 O O . GLU D 1 7 ? 21.862 25.555 30.775 1.00 23.23 6 GLU D O 1
ATOM 1477 N N . VAL D 1 8 ? 19.776 26.368 30.758 1.00 18.35 7 VAL D N 1
ATOM 1478 C CA . VAL D 1 8 ? 20.085 27.774 30.604 1.00 17.78 7 VAL D CA 1
ATOM 1479 C C . VAL D 1 8 ? 19.795 28.435 31.970 1.00 17.01 7 VAL D C 1
ATOM 1480 O O . VAL D 1 8 ? 18.693 28.297 32.515 1.00 17.71 7 VAL D O 1
ATOM 1484 N N . ARG D 1 9 ? 20.776 29.148 32.505 1.00 16.70 8 ARG D N 1
ATOM 1485 C CA . ARG D 1 9 ? 20.619 29.868 33.756 1.00 16.52 8 ARG D CA 1
ATOM 1486 C C . ARG D 1 9 ? 19.788 31.124 33.530 1.00 15.68 8 ARG D C 1
ATOM 1487 O O . ARG D 1 9 ? 19.729 31.642 32.395 1.00 13.32 8 ARG D O 1
ATOM 1495 N N . PRO D 1 10 ? 19.188 31.656 34.612 1.00 15.78 9 PRO D N 1
ATOM 1496 C CA . PRO D 1 10 ? 18.342 32.839 34.512 1.00 14.96 9 PRO D CA 1
ATOM 1497 C C . PRO D 1 10 ? 19.158 34.118 34.395 1.00 14.95 9 PRO D C 1
ATOM 1498 O O . PRO D 1 10 ? 19.048 35.039 35.236 1.00 16.69 9 PRO D O 1
ATOM 1502 N N . VAL D 1 11 ? 20.009 34.142 33.371 1.00 13.97 10 VAL D N 1
ATOM 1503 C CA . VAL D 1 11 ? 20.867 35.276 33.066 1.00 13.83 10 VAL D CA 1
ATOM 1504 C C . VAL D 1 11 ? 20.795 35.542 31.554 1.00 13.48 10 VAL D C 1
ATOM 1505 O O . VAL D 1 11 ? 20.346 34.692 30.766 1.00 12.06 10 VAL D O 1
ATOM 1509 N N . ALA D 1 12 ? 21.205 36.731 31.153 1.00 13.64 11 ALA D N 1
ATOM 1510 C CA . ALA D 1 12 ? 21.199 37.092 29.734 1.00 13.46 11 ALA D CA 1
ATOM 1511 C C . ALA D 1 12 ? 22.093 36.156 28.925 1.00 13.23 11 ALA D C 1
ATOM 1512 O O . ALA D 1 12 ? 23.178 35.776 29.362 1.00 14.69 11 ALA D O 1
ATOM 1514 N N . GLN D 1 13 ? 21.607 35.814 27.738 1.00 13.11 12 GLN D N 1
ATOM 1515 C CA . GLN D 1 13 ? 22.331 35.001 26.774 1.00 13.06 12 GLN D CA 1
ATOM 1516 C C . GLN D 1 13 ? 22.725 35.849 25.563 1.00 13.31 12 GLN D C 1
ATOM 1517 O O . GLN D 1 13 ? 21.875 36.170 24.713 1.00 12.75 12 GLN D O 1
ATOM 1523 N N . ALA D 1 14 ? 24.023 36.168 25.467 1.00 14.30 13 ALA D N 1
ATOM 1524 C CA . ALA D 1 14 ? 24.480 37.186 24.543 1.00 14.75 13 ALA D CA 1
ATOM 1525 C C . ALA D 1 14 ? 24.339 36.810 23.071 1.00 14.06 13 ALA D C 1
ATOM 1526 O O . ALA D 1 14 ? 24.352 37.658 22.191 1.00 13.98 13 ALA D O 1
ATOM 1528 N N . LEU D 1 15 ? 24.211 35.533 22.788 1.00 13.94 14 LEU D N 1
ATOM 1529 C CA . LEU D 1 15 ? 24.053 35.081 21.423 1.00 13.57 14 LEU D CA 1
ATOM 1530 C C . LEU D 1 15 ? 22.686 35.414 20.852 1.00 13.63 14 LEU D C 1
ATOM 1531 O O . LEU D 1 15 ? 22.468 35.395 19.640 1.00 13.92 14 LEU D O 1
ATOM 1536 N N . TYR D 1 16 ? 21.722 35.713 21.736 1.00 12.69 15 TYR D N 1
ATOM 1537 C CA . TYR D 1 16 ? 20.319 35.781 21.356 1.00 12.47 15 TYR D CA 1
ATOM 1538 C C . TYR D 1 16 ? 19.697 37.167 21.594 1.00 11.43 15 TYR D C 1
ATOM 1539 O O . TYR D 1 16 ? 20.207 37.950 22.422 1.00 12.95 15 TYR D O 1
ATOM 1548 N N . PRO D 1 17 ? 18.606 37.475 20.875 1.00 12.61 16 PRO D N 1
ATOM 1549 C CA . PRO D 1 17 ? 18.036 38.806 21.056 1.00 12.94 16 PRO D CA 1
ATOM 1550 C C . PRO D 1 17 ? 17.290 39.025 22.377 1.00 11.12 16 PRO D C 1
ATOM 1551 O O . PRO D 1 17 ? 16.979 38.094 23.106 1.00 10.50 16 PRO D O 1
ATOM 1555 N N . THR D 1 18 ? 17.059 40.291 22.670 1.00 11.80 17 THR D N 1
ATOM 1556 C CA . THR D 1 18 ? 16.287 40.699 23.828 1.00 11.34 17 THR D CA 1
ATOM 1557 C C . THR D 1 18 ? 15.214 41.679 23.338 1.00 11.66 17 THR D C 1
ATOM 1558 O O . THR D 1 18 ? 15.502 42.558 22.517 1.00 13.50 17 THR D O 1
ATOM 1562 N N . HIS D 1 19 ? 13.996 41.563 23.860 1.00 11.18 18 HIS D N 1
ATOM 1563 C CA . HIS D 1 19 ? 12.890 42.407 23.452 1.00 11.79 18 HIS D CA 1
ATOM 1564 C C . HIS D 1 19 ? 12.422 43.257 24.630 1.00 12.51 18 HIS D C 1
ATOM 1565 O O . HIS D 1 19 ? 12.759 42.961 25.794 1.00 13.79 18 HIS D O 1
ATOM 1572 N N . PRO D 1 20 ? 11.676 44.337 24.342 1.00 13.72 19 PRO D N 1
ATOM 1573 C CA . PRO D 1 20 ? 11.349 45.292 25.391 1.00 15.02 19 PRO D CA 1
ATOM 1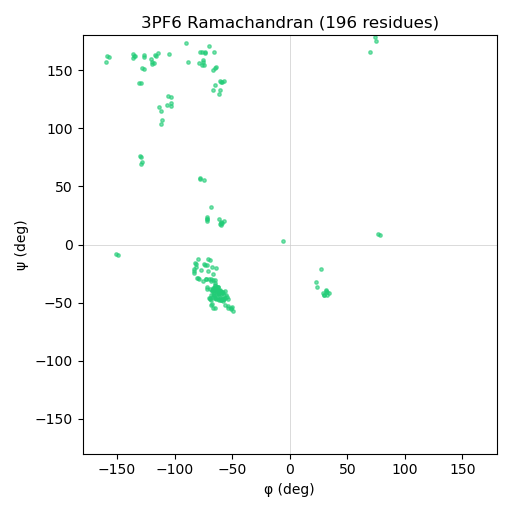574 C C . PRO D 1 20 ? 10.282 44.807 26.366 1.00 13.98 19 PRO D C 1
ATOM 1575 O O . PRO D 1 20 ? 10.164 45.376 27.440 1.00 14.86 19 PRO D O 1
ATOM 1579 N N . SER D 1 21 ? 9.519 43.781 26.009 1.00 11.20 20 SER D N 1
ATOM 1580 C CA . SER D 1 21 ? 8.400 43.327 26.822 1.00 9.98 20 SER D CA 1
ATOM 1581 C C . SER D 1 21 ? 8.104 41.885 26.480 1.00 9.33 20 SER D C 1
ATOM 1582 O O . SER D 1 21 ? 8.463 41.445 25.384 1.00 8.73 20 SER D O 1
ATOM 1585 N N . THR D 1 22 ? 7.397 41.162 27.347 1.00 9.47 21 THR D N 1
ATOM 1586 C CA . THR D 1 22 ? 7.064 39.801 27.052 1.00 9.20 21 THR D CA 1
ATOM 1587 C C . THR D 1 22 ? 6.061 39.742 25.905 1.00 9.09 21 THR D C 1
ATOM 1588 O O . THR D 1 22 ? 6.113 38.781 25.130 1.00 9.20 21 THR D O 1
ATOM 1592 N N . LYS D 1 23 ? 5.205 40.762 25.754 1.00 9.97 22 LYS D N 1
ATOM 1593 C CA . LYS D 1 23 ? 4.295 40.789 24.567 1.00 9.45 22 LYS D CA 1
ATOM 1594 C C . LYS D 1 23 ? 5.105 40.804 23.297 1.00 9.73 22 LYS D C 1
ATOM 1595 O O . LYS D 1 23 ? 4.817 40.041 22.358 1.00 10.05 22 LYS D O 1
ATOM 1601 N N . ASP D 1 24 ? 6.104 41.669 23.235 1.00 10.33 23 ASP D N 1
ATOM 1602 C CA . ASP D 1 24 ? 6.965 41.756 22.059 1.00 10.76 23 ASP D CA 1
ATOM 1603 C C . ASP D 1 24 ? 7.705 40.438 21.809 1.00 10.00 23 ASP D C 1
ATOM 1604 O O . ASP D 1 24 ? 7.812 40.000 20.670 1.00 9.04 23 ASP D O 1
ATOM 1609 N N . ALA D 1 25 ? 8.208 39.792 22.862 1.00 8.64 24 ALA D N 1
ATOM 1610 C CA . ALA D 1 25 ? 8.896 38.516 22.685 1.00 8.59 24 ALA D CA 1
ATOM 1611 C C . ALA D 1 25 ? 7.966 37.423 22.172 1.00 8.18 24 ALA D C 1
ATOM 1612 O O . ALA D 1 25 ? 8.377 36.591 21.358 1.00 9.30 24 ALA D O 1
ATOM 1614 N N . LEU D 1 26 ? 6.705 37.428 22.614 1.00 7.68 25 LEU D N 1
ATOM 1615 C CA . LEU D 1 26 ? 5.729 36.464 22.096 1.00 7.30 25 LEU D CA 1
ATOM 1616 C C . LEU D 1 26 ? 5.453 36.732 20.625 1.00 7.20 25 LEU D C 1
ATOM 1617 O O . LEU D 1 26 ? 5.380 35.791 19.816 1.00 7.37 25 LEU D O 1
ATOM 1622 N N . GLU D 1 27 ? 5.292 37.992 20.260 1.00 7.40 26 GLU D N 1
ATOM 1623 C CA . GLU D 1 27 ? 5.036 38.378 18.850 1.00 7.87 26 GLU D CA 1
ATOM 1624 C C . GLU D 1 27 ? 6.204 37.912 17.983 1.00 7.88 26 GLU D C 1
ATOM 1625 O O . GLU D 1 27 ? 5.981 37.306 16.929 1.00 9.03 26 GLU D O 1
ATOM 1631 N N . GLU D 1 28 ? 7.427 38.168 18.440 1.00 9.14 27 GLU D N 1
ATOM 1632 C CA . GLU D 1 28 ? 8.612 37.786 17.671 1.00 9.29 27 GLU D CA 1
ATOM 1633 C C . GLU D 1 28 ? 8.680 36.276 17.537 1.00 9.04 27 GLU D C 1
ATOM 1634 O O . GLU D 1 28 ? 9.043 35.767 16.462 1.00 9.14 27 GLU D O 1
ATOM 1640 N N . ALA D 1 29 ? 8.324 35.548 18.588 1.00 7.32 28 ALA D N 1
ATOM 1641 C CA . ALA D 1 29 ? 8.284 34.071 18.521 1.00 7.13 28 ALA D CA 1
ATOM 1642 C C . ALA D 1 29 ? 7.207 33.568 17.559 1.00 7.84 28 ALA D C 1
ATOM 1643 O O . ALA D 1 29 ? 7.395 32.579 16.862 1.00 8.29 28 ALA D O 1
ATOM 1645 N N . ARG D 1 30 ? 6.064 34.235 17.513 1.00 6.69 29 ARG D N 1
ATOM 1646 C CA . ARG D 1 30 ? 4.994 33.793 16.625 1.00 7.30 29 ARG D CA 1
ATOM 1647 C C . ARG D 1 30 ? 5.332 34.097 15.167 1.00 7.72 29 ARG D C 1
ATOM 1648 O O . ARG D 1 30 ? 4.886 33.381 14.241 1.00 8.62 29 ARG D O 1
ATOM 1656 N N . LEU D 1 31 ? 6.108 35.156 14.934 1.00 8.22 30 LEU D N 1
ATOM 1657 C CA . LEU D 1 31 ? 6.592 35.423 13.569 1.00 8.34 30 LEU D CA 1
ATOM 1658 C C . LEU D 1 31 ? 7.478 34.262 13.092 1.00 9.29 30 LEU D C 1
ATOM 1659 O O . LEU D 1 31 ? 7.455 33.902 11.914 1.00 11.92 30 LEU D O 1
ATOM 1664 N N . LEU D 1 32 ? 8.265 33.690 14.010 1.00 8.58 31 LEU D N 1
ATOM 1665 C CA . LEU D 1 32 ? 9.177 32.611 13.655 1.00 9.32 31 LEU D CA 1
ATOM 1666 C C . LEU D 1 32 ? 8.459 31.281 13.536 1.00 9.55 31 LEU D C 1
ATOM 1667 O O . LEU D 1 32 ? 8.880 30.437 12.764 1.00 10.47 31 LEU D O 1
ATOM 1672 N N . PHE D 1 33 ? 7.371 31.121 14.310 1.00 9.19 32 PHE D N 1
ATOM 1673 C CA . PHE D 1 33 ? 6.556 29.903 14.365 1.00 9.35 32 PHE D CA 1
ATOM 1674 C C . PHE D 1 33 ? 5.091 30.242 14.186 1.00 10.28 32 PHE D C 1
ATOM 1675 O O . PHE D 1 33 ? 4.333 30.233 15.139 1.00 9.92 32 PHE D O 1
ATOM 1683 N N . PRO D 1 34 ? 4.704 30.544 12.935 1.00 11.88 33 PRO D N 1
ATOM 1684 C CA . PRO D 1 34 ? 3.313 30.953 12.695 1.00 12.65 33 PRO D CA 1
ATOM 1685 C C . PRO D 1 34 ? 2.337 29.806 12.594 1.00 13.56 33 PRO D C 1
ATOM 1686 O O . PRO D 1 34 ? 1.135 30.049 12.632 1.00 14.90 33 PRO D O 1
ATOM 1690 N N . GLY D 1 35 ? 2.845 28.599 12.394 1.00 14.02 34 GLY D N 1
ATOM 1691 C CA . GLY D 1 35 ? 2.011 27.404 12.294 1.00 14.41 34 GLY D CA 1
ATOM 1692 C C . GLY D 1 35 ? 1.482 26.893 13.621 1.00 14.42 34 GLY D C 1
ATOM 1693 O O . GLY D 1 35 ? 1.931 27.306 14.709 1.00 13.73 34 GLY D O 1
ATOM 1694 N N . GLY D 1 36 ? 0.497 26.003 13.502 1.00 15.56 35 GLY D N 1
ATOM 1695 C CA . GLY D 1 36 ? -0.107 25.318 14.630 1.00 15.76 35 GLY D CA 1
ATOM 1696 C C . GLY D 1 36 ? -1.014 26.244 15.429 1.00 14.85 35 GLY D C 1
ATOM 1697 O O . GLY D 1 36 ? -1.175 27.438 15.119 1.00 14.78 35 GLY D O 1
ATOM 1698 N N . THR D 1 37 ? -1.609 25.676 16.453 1.00 13.68 36 THR D N 1
ATOM 1699 C CA . THR D 1 37 ? -2.616 26.363 17.208 1.00 11.96 36 THR D CA 1
ATOM 1700 C C . THR D 1 37 ? -2.003 27.347 18.175 1.00 10.78 36 THR D C 1
ATOM 1701 O O . THR D 1 37 ? -0.859 27.196 18.654 1.00 10.19 36 THR D O 1
ATOM 1705 N N . HIS D 1 38 ? -2.814 28.332 18.528 1.00 10.53 37 HIS D N 1
ATOM 1706 C CA . HIS D 1 38 ? -2.447 29.267 19.563 1.00 10.04 37 HIS D CA 1
ATOM 1707 C C . HIS D 1 38 ? -2.207 28.510 20.876 1.00 10.48 37 HIS D C 1
ATOM 1708 O O . HIS D 1 38 ? -1.244 28.785 21.587 1.00 9.82 37 HIS D O 1
ATOM 1715 N N . HIS D 1 39 ? -3.050 27.522 21.172 1.00 11.92 38 HIS D N 1
ATOM 1716 C CA . HIS D 1 39 ? -2.915 26.736 22.379 1.00 12.60 38 HIS D CA 1
ATOM 1717 C C . HIS D 1 39 ? -1.543 26.048 22.458 1.00 11.33 38 HIS D C 1
ATOM 1718 O O . HIS D 1 39 ? -0.872 26.108 23.476 1.00 10.21 38 HIS D O 1
ATOM 1725 N N . ASP D 1 40 ? -1.114 25.415 21.379 1.00 11.12 39 ASP D N 1
ATOM 1726 C CA . ASP D 1 40 ? 0.186 24.731 21.404 1.00 12.09 39 ASP D CA 1
ATOM 1727 C C . ASP D 1 40 ? 1.318 25.734 21.530 1.00 10.27 39 ASP D C 1
ATOM 1728 O O . ASP D 1 40 ? 2.291 25.480 22.236 1.00 9.91 39 ASP D O 1
ATOM 1733 N N . PHE D 1 41 ? 1.202 26.861 20.824 1.00 9.36 40 PHE D N 1
ATOM 1734 C CA . PHE D 1 41 ? 2.215 27.912 20.883 1.00 8.35 40 PHE D CA 1
ATOM 1735 C C . PHE D 1 41 ? 2.371 28.392 22.314 1.00 8.47 40 PHE D C 1
ATOM 1736 O O . PHE D 1 41 ? 3.495 28.468 22.843 1.00 8.65 40 PHE D O 1
ATOM 1752 N N . ARG D 1 43 ? 1.406 26.774 25.046 1.00 8.24 42 ARG D N 1
ATOM 1753 C CA . ARG D 1 43 ? 1.907 25.677 25.892 1.00 8.25 42 ARG D CA 1
ATOM 1754 C C . ARG D 1 43 ? 3.424 25.663 25.854 1.00 9.24 42 ARG D C 1
ATOM 1755 O O . ARG D 1 43 ? 4.085 25.479 26.877 1.00 9.50 42 ARG D O 1
ATOM 1763 N N . ALA D 1 44 ? 3.988 25.824 24.671 1.00 9.33 43 ALA D N 1
ATOM 1764 C CA . ALA D 1 44 ? 5.439 25.884 24.516 1.00 8.24 43 ALA D CA 1
ATOM 1765 C C . ALA D 1 44 ? 6.071 27.102 25.201 1.00 8.25 43 ALA D C 1
ATOM 1766 O O . ALA D 1 44 ? 6.991 26.962 26.015 1.00 9.07 43 ALA D O 1
ATOM 1768 N N . LEU D 1 45 ? 5.579 28.281 24.863 1.00 8.12 44 LEU D N 1
ATOM 1769 C CA . LEU D 1 45 ? 6.182 29.512 25.373 1.00 7.83 44 LEU D CA 1
ATOM 1770 C C . LEU D 1 45 ? 5.893 29.724 26.849 1.00 8.60 44 LEU D C 1
ATOM 1771 O O . LEU D 1 45 ? 6.801 30.084 27.622 1.00 7.91 44 LEU D O 1
ATOM 1784 N N . GLY D 1 47 ? 5.131 27.331 28.977 1.00 8.07 46 GLY D N 1
ATOM 1785 C CA . GLY D 1 47 ? 5.869 26.301 29.687 1.00 8.07 46 GLY D CA 1
ATOM 1786 C C . GLY D 1 47 ? 7.273 26.779 30.005 1.00 8.16 46 GLY D C 1
ATOM 1787 O O . GLY D 1 47 ? 7.776 26.553 31.111 1.00 9.31 46 GLY D O 1
ATOM 1788 N N . TYR D 1 48 ? 7.904 27.507 29.063 1.00 8.23 47 TYR D N 1
ATOM 1789 C CA . TYR D 1 48 ? 9.224 28.061 29.305 1.00 7.89 47 TYR D CA 1
ATOM 1790 C C . TYR D 1 48 ? 9.172 29.193 30.356 1.00 7.89 47 TYR D C 1
ATOM 1791 O O . TYR D 1 48 ? 9.953 29.211 31.332 1.00 7.93 47 TYR D O 1
ATOM 1800 N N . HIS D 1 49 ? 8.209 30.075 30.170 1.00 7.04 48 HIS D N 1
ATOM 1801 C CA . HIS D 1 49 ? 7.954 31.181 31.116 1.00 6.67 48 HIS D CA 1
ATOM 1802 C C . HIS D 1 49 ? 7.846 30.654 32.528 1.00 7.62 48 HIS D C 1
ATOM 1803 O O . HIS D 1 49 ? 8.534 31.111 33.439 1.00 8.01 48 HIS D O 1
ATOM 1810 N N . ASN D 1 50 ? 6.936 29.690 32.732 1.00 7.96 49 ASN D N 1
ATOM 1811 C CA . ASN D 1 50 ? 6.688 29.189 34.076 1.00 8.37 49 ASN D CA 1
ATOM 1812 C C . ASN D 1 50 ? 7.946 28.594 34.692 1.00 7.74 49 ASN D C 1
ATOM 1813 O O . ASN D 1 50 ? 8.218 28.771 35.882 1.00 9.55 49 ASN D O 1
ATOM 1818 N N . THR D 1 51 ? 8.676 27.840 33.879 1.00 6.91 50 THR D N 1
ATOM 1819 C CA . THR D 1 51 ? 9.888 27.183 34.352 1.00 8.14 50 THR D CA 1
ATOM 1820 C C . THR D 1 51 ? 10.939 28.191 34.780 1.00 9.50 50 THR D C 1
ATOM 1821 O O . THR D 1 51 ? 11.552 28.039 35.829 1.00 10.78 50 THR D O 1
ATOM 1825 N N . LEU D 1 52 ? 11.134 29.203 33.957 1.00 9.65 51 LEU D N 1
ATOM 1826 C CA . LEU D 1 52 ? 12.146 30.226 34.268 1.00 9.94 51 LEU D CA 1
ATOM 1827 C C . LEU D 1 52 ? 11.733 31.055 35.484 1.00 11.49 51 LEU D C 1
ATOM 1828 O O . LEU D 1 52 ? 12.567 31.373 36.327 1.00 12.66 51 LEU D O 1
ATOM 1833 N N . VAL D 1 53 ? 10.467 31.446 35.546 1.00 10.33 52 VAL D N 1
ATOM 1834 C CA . VAL D 1 53 ? 9.976 32.178 36.701 1.00 11.99 52 VAL D CA 1
ATOM 1835 C C . VAL D 1 53 ? 10.236 31.412 37.990 1.00 13.26 52 VAL D C 1
ATOM 1836 O O . VAL D 1 53 ? 10.706 31.978 38.987 1.00 15.01 52 VAL D O 1
ATOM 1840 N N . LYS D 1 54 ? 9.981 30.109 37.984 1.00 13.28 53 LYS D N 1
ATOM 1841 C CA . LYS D 1 54 ? 10.116 29.350 39.215 1.00 17.37 53 LYS D CA 1
ATOM 1842 C C . LYS D 1 54 ? 11.563 29.352 39.671 1.00 19.25 53 LYS D C 1
ATOM 1843 O O . LYS D 1 54 ? 11.835 29.548 40.865 1.00 20.20 53 LYS D O 1
ATOM 1849 N N . VAL D 1 55 ? 12.494 29.180 38.736 1.00 19.85 54 VAL D N 1
ATOM 1850 C CA . VAL D 1 55 ? 13.921 29.249 39.110 1.00 23.31 54 VAL D CA 1
ATOM 1851 C C . VAL D 1 55 ? 14.289 30.611 39.675 1.00 25.04 54 VAL D C 1
ATOM 1852 O O . VAL D 1 55 ? 14.962 30.707 40.710 1.00 26.12 54 VAL D O 1
ATOM 1872 N N . GLU D 1 57 ? 12.306 32.932 41.069 1.00 31.27 56 GLU D N 1
ATOM 1873 C CA . GLU D 1 57 ? 11.568 33.319 42.306 1.00 34.16 56 GLU D CA 1
ATOM 1874 C C . GLU D 1 57 ? 12.135 32.778 43.634 1.00 37.04 56 GLU D C 1
ATOM 1875 O O . GLU D 1 57 ? 11.826 33.313 44.704 1.00 38.92 56 GLU D O 1
ATOM 1881 N N . GLU D 1 58 ? 12.931 31.715 43.581 1.00 38.38 57 GLU D N 1
ATOM 1882 C CA . GLU D 1 58 ? 13.629 31.205 44.768 1.00 40.83 57 GLU D CA 1
ATOM 1883 C C . GLU D 1 58 ? 14.464 29.988 44.396 1.00 41.07 57 GLU D C 1
ATOM 1884 O O . GLU D 1 58 ? 14.090 29.241 43.481 1.00 40.72 57 GLU D O 1
#

Sequence (216 aa):
GSQFQEVRRPVAQALYPTTHPSTKDALEEARLLFPGGTHHDFRALGYHNTLVKVEEQCGSQFQEVRPVAQALYPTTHPSSTKDALEEARLLFPGGTHHDFRALGYHNTLVKVEEQSQFQEVRPVAQALYPTHPSTKDALEEARLLFPGGTHHDFRALGYHNTLVKVEEQFQEVRPVAQALYPTHPSTKDALEEARLLFPGGTHHDFRALGYHNTLVKVEE

Foldseek 3Di:
DPPDDDDQLDDDPPDDDDPDVVVVLVVVCVVVVDDDPVVSVVVCVVVVSVVSVPDD/DPPDDDDDLDDDPPDDDDPDVVVVLVVVCVVVVPDDPVVSVVVCVVVVSVVVVVD/DPDDDDALDDDVVDDDDDDVVVVLVVVCVVVVDDDPVVSVVVCVVVVSVVSCD/DDDDDALDDDVVDDDDDDVVVVLVVVCVVVVDDDPVVSVVVCVVVVNVVSVD

Radius of gyration: 19.47 Å; Cα contacts (8 Å, |Δi|>4): 311; chains: 4; bounding box: 44×38×59 Å